Protein AF-A0A962DB44-F1 (afdb_monomer_lite)

pLDDT: mean 75.21, std 17.72, range [36.22, 95.31]

Secondary structure (DSSP, 8-state):
--SHHHHHHHHHHHHHHTSS---PPP--EEE-HHHHGGGGG--BTTB-TTS-HHHHHHHHHHTT-EEEEETTTTEEEEEETTEEEEEE-S---TT---TT--PPP-TTSPPSEEEEEEEESSGGGGHHHHHHHHHH--S-TEETTEEE-TTS-EEE-EEESS--TTSEEEEEEEEEEETTEEEEEEEEEEPPP--

Sequence (195 aa):
MKHFLFLALLFCAVMTAGAYSAQSKPYEGLVDPEKMMKMKEISVFGVNLTMTVGEILSTLEKQGVKLECRGGGISCQVRTQTFNMHVQHKYRSKKTYAPGTAPAVDLGALPIAISFGQASGPAGNCAPVHEAIKIFCSGGADKPPCRTDNFGRIHGGPVASGFSSDGHRYKGDFSLVSPQQCGIRLEQRSKMPVR

Radius of gyration: 21.36 Å; chains: 1; bounding box: 38×75×46 Å

Structure (mmCIF, N/CA/C/O backbone):
data_AF-A0A962DB44-F1
#
_entry.id   AF-A0A962DB44-F1
#
loop_
_atom_site.group_PDB
_atom_site.id
_atom_site.type_symbol
_atom_site.label_atom_id
_atom_site.label_alt_id
_atom_site.label_comp_id
_atom_site.label_asym_id
_atom_site.label_entity_id
_atom_site.label_seq_id
_atom_site.pdbx_PDB_ins_code
_atom_site.Cartn_x
_atom_site.Cartn_y
_atom_site.Cartn_z
_atom_site.occupancy
_atom_site.B_iso_or_equiv
_atom_site.auth_seq_id
_atom_site.auth_comp_id
_atom_site.auth_asym_id
_atom_site.auth_atom_id
_atom_site.pdbx_PDB_model_num
ATOM 1 N N . MET A 1 1 ? 8.259 65.546 8.039 1.00 49.97 1 MET A N 1
ATOM 2 C CA . MET A 1 1 ? 7.898 64.285 8.736 1.00 49.97 1 MET A CA 1
ATOM 3 C C . MET A 1 1 ? 6.966 63.401 7.884 1.00 49.97 1 MET A C 1
ATOM 5 O O . MET A 1 1 ? 5.890 63.043 8.334 1.00 49.97 1 MET A O 1
ATOM 9 N N . LYS A 1 2 ? 7.339 63.053 6.640 1.00 48.16 2 LYS A N 1
ATOM 10 C CA . LYS A 1 2 ? 6.524 62.180 5.756 1.00 48.16 2 LYS A CA 1
ATOM 11 C C . LYS A 1 2 ? 7.290 60.983 5.169 1.00 48.16 2 LYS A C 1
ATOM 13 O O . LYS A 1 2 ? 6.670 60.084 4.621 1.00 48.16 2 LYS A O 1
ATOM 18 N N . HIS A 1 3 ? 8.615 60.932 5.325 1.00 49.66 3 HIS A N 1
ATOM 19 C CA . HIS A 1 3 ? 9.451 59.883 4.723 1.00 49.66 3 HIS A CA 1
ATOM 20 C C . HIS A 1 3 ? 9.762 58.706 5.659 1.00 49.66 3 HIS A C 1
ATOM 22 O O . HIS A 1 3 ? 10.091 57.627 5.185 1.00 49.66 3 HIS A O 1
ATOM 28 N N . PHE A 1 4 ? 9.578 58.865 6.974 1.00 48.44 4 PHE A N 1
ATOM 29 C CA . PHE A 1 4 ? 9.826 57.788 7.942 1.00 48.44 4 PHE A CA 1
ATOM 30 C C . PHE A 1 4 ? 8.711 56.732 7.992 1.00 48.44 4 PHE A C 1
ATOM 32 O O . PHE A 1 4 ? 8.982 55.578 8.305 1.00 48.44 4 PHE A O 1
ATOM 39 N N . LEU A 1 5 ? 7.474 57.091 7.630 1.00 49.44 5 LEU A N 1
ATOM 40 C CA . LEU A 1 5 ? 6.345 56.153 7.657 1.00 49.44 5 LEU A CA 1
ATOM 41 C C . LEU A 1 5 ? 6.382 55.149 6.487 1.00 49.44 5 LEU A C 1
ATOM 43 O O . LEU A 1 5 ? 5.895 54.030 6.614 1.00 49.44 5 LEU A O 1
ATOM 47 N N . PHE A 1 6 ? 6.991 55.530 5.358 1.00 49.19 6 PHE A N 1
ATOM 48 C CA . PHE A 1 6 ? 7.057 54.694 4.154 1.00 49.19 6 PHE A CA 1
ATOM 49 C C . PHE A 1 6 ? 8.100 53.569 4.262 1.00 49.19 6 PHE A C 1
ATOM 51 O O . PHE A 1 6 ? 7.877 52.476 3.748 1.00 49.19 6 PHE A O 1
ATOM 58 N N . LEU A 1 7 ? 9.211 53.801 4.972 1.00 51.12 7 LEU A N 1
ATOM 59 C CA . LEU A 1 7 ? 10.257 52.787 5.159 1.00 51.12 7 LEU A CA 1
ATOM 60 C C . LEU A 1 7 ? 9.852 51.674 6.138 1.00 51.12 7 LEU A C 1
ATOM 62 O O . LEU A 1 7 ? 10.242 50.524 5.944 1.00 51.12 7 LEU A O 1
ATOM 66 N N . ALA A 1 8 ? 9.035 51.983 7.148 1.00 53.28 8 ALA A N 1
ATOM 67 C CA . ALA A 1 8 ? 8.574 50.990 8.121 1.00 53.28 8 ALA A CA 1
ATOM 68 C C . ALA A 1 8 ? 7.593 49.969 7.509 1.00 53.28 8 ALA A C 1
ATOM 70 O O . ALA A 1 8 ? 7.647 48.782 7.828 1.00 53.28 8 ALA A O 1
ATOM 71 N N . LEU A 1 9 ? 6.738 50.404 6.576 1.00 51.28 9 LEU A N 1
ATOM 72 C CA . LEU A 1 9 ? 5.798 49.521 5.874 1.00 51.28 9 LEU A CA 1
ATOM 73 C C . LEU A 1 9 ? 6.498 48.580 4.880 1.00 51.28 9 LEU A C 1
ATOM 75 O O . LEU A 1 9 ? 6.065 47.439 4.717 1.00 51.28 9 LEU A O 1
ATOM 79 N N . LEU A 1 10 ? 7.609 49.012 4.271 1.00 48.94 10 LEU A N 1
ATOM 80 C CA . LEU A 1 10 ? 8.374 48.173 3.345 1.00 48.94 10 LEU A CA 1
ATOM 81 C C . LEU A 1 10 ? 9.079 47.008 4.066 1.00 48.94 10 LEU A C 1
ATOM 83 O O . LEU A 1 10 ? 9.126 45.897 3.541 1.00 48.94 10 LEU A O 1
ATOM 87 N N . PHE A 1 11 ? 9.568 47.225 5.292 1.00 48.34 11 PHE A N 1
ATOM 88 C CA . PHE A 1 11 ? 10.235 46.176 6.075 1.00 48.34 11 PHE A CA 1
ATOM 89 C C . PHE A 1 11 ? 9.268 45.091 6.583 1.00 48.34 11 PHE A C 1
ATOM 91 O O . PHE A 1 11 ? 9.625 43.912 6.591 1.00 48.34 11 PHE A O 1
ATOM 98 N N . CYS A 1 12 ? 8.023 45.442 6.923 1.00 47.41 12 CYS A N 1
ATOM 99 C CA . CYS A 1 12 ? 7.003 44.452 7.300 1.00 47.41 12 CYS A CA 1
ATOM 100 C C . CYS A 1 12 ? 6.537 43.582 6.116 1.00 47.41 12 CYS A C 1
ATOM 102 O O . CYS A 1 12 ? 6.221 42.404 6.300 1.00 47.41 12 CYS A O 1
ATOM 104 N N . ALA A 1 13 ? 6.529 44.124 4.894 1.00 49.75 13 ALA A N 1
ATOM 105 C CA . ALA A 1 13 ? 6.153 43.370 3.696 1.00 49.75 13 ALA A CA 1
ATOM 106 C C . ALA A 1 13 ? 7.240 42.367 3.258 1.00 49.75 13 ALA A C 1
ATOM 108 O O . ALA A 1 13 ? 6.927 41.259 2.828 1.00 49.75 13 ALA A O 1
ATOM 109 N N . VAL A 1 14 ? 8.524 42.706 3.424 1.00 51.22 14 VAL A N 1
ATOM 110 C CA . VAL A 1 14 ? 9.631 41.797 3.063 1.00 51.22 14 VAL A CA 1
ATOM 111 C C . VAL A 1 14 ? 9.796 40.663 4.088 1.00 51.22 14 VAL A C 1
ATOM 113 O O . VAL A 1 14 ? 10.097 39.534 3.707 1.00 51.22 14 VAL A O 1
ATOM 116 N N . MET A 1 15 ? 9.505 40.908 5.371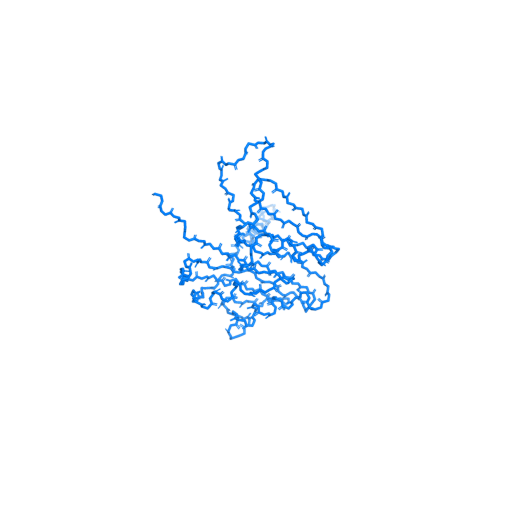 1.00 47.41 15 MET A N 1
ATOM 117 C CA . MET A 1 15 ? 9.547 39.879 6.427 1.00 47.41 15 MET A CA 1
ATOM 118 C C . MET A 1 15 ? 8.406 38.847 6.337 1.00 47.41 15 MET A C 1
ATOM 120 O O . MET A 1 15 ? 8.534 37.745 6.863 1.00 47.41 15 MET A O 1
ATOM 124 N N . THR A 1 16 ? 7.296 39.169 5.666 1.00 48.66 16 THR A N 1
ATOM 125 C CA . THR A 1 16 ? 6.146 38.254 5.513 1.00 48.66 16 THR A CA 1
ATOM 126 C C . THR A 1 16 ? 6.179 37.451 4.210 1.00 48.66 16 THR A C 1
ATOM 128 O O . THR A 1 16 ? 5.548 36.397 4.125 1.00 48.66 16 THR A O 1
ATOM 131 N N . ALA A 1 17 ? 6.972 37.872 3.220 1.00 43.97 17 ALA A N 1
ATOM 132 C CA . ALA A 1 17 ? 7.106 37.180 1.936 1.00 43.97 17 ALA A CA 1
ATOM 133 C C . ALA A 1 17 ? 8.078 35.978 1.958 1.00 43.97 17 ALA A C 1
ATOM 135 O O . ALA A 1 17 ? 8.065 35.163 1.038 1.00 43.97 17 ALA A O 1
ATOM 136 N N . GLY A 1 18 ? 8.902 35.828 3.003 1.00 38.00 18 GLY A N 1
ATOM 137 C CA . GLY A 1 18 ? 9.893 34.744 3.109 1.00 38.00 18 GLY A CA 1
ATOM 138 C C . GLY A 1 18 ? 9.384 33.424 3.706 1.00 38.00 18 GLY A C 1
ATOM 139 O O . GLY A 1 18 ? 10.111 32.435 3.690 1.00 38.00 18 GLY A O 1
ATOM 140 N N . ALA A 1 19 ? 8.159 33.381 4.243 1.00 43.56 19 ALA A N 1
ATOM 141 C CA . ALA A 1 19 ? 7.677 32.243 5.039 1.00 43.56 19 ALA A CA 1
ATOM 142 C C . ALA A 1 19 ? 6.834 31.209 4.264 1.00 43.56 19 ALA A C 1
ATOM 144 O O . ALA A 1 19 ? 6.510 30.155 4.808 1.00 43.56 19 ALA A O 1
ATOM 145 N N . TYR A 1 20 ? 6.501 31.457 2.995 1.00 45.31 20 TYR A N 1
ATOM 146 C CA . TYR A 1 20 ? 5.614 30.584 2.219 1.00 45.31 20 TYR A CA 1
ATOM 147 C C . TYR A 1 20 ? 6.241 30.177 0.891 1.00 45.31 20 TYR A C 1
ATOM 149 O O . TYR A 1 20 ? 5.869 30.672 -0.165 1.00 45.31 20 TYR A O 1
ATOM 157 N N . SER A 1 21 ? 7.217 29.274 0.940 1.00 37.81 21 SER A N 1
ATOM 158 C CA . SER A 1 21 ? 7.488 28.309 -0.145 1.00 37.81 21 SER A CA 1
ATOM 159 C C . SER A 1 21 ? 8.647 27.365 0.188 1.00 37.81 21 SER A C 1
ATOM 161 O O . SER A 1 21 ? 9.375 26.914 -0.691 1.00 37.81 21 SER A O 1
ATOM 163 N N . ALA A 1 22 ? 8.786 26.945 1.447 1.00 36.38 22 ALA A N 1
ATOM 164 C CA . ALA A 1 22 ? 9.359 25.627 1.680 1.00 36.38 22 ALA A CA 1
ATOM 165 C C . ALA A 1 22 ? 8.254 24.618 1.352 1.00 36.38 22 ALA A C 1
ATOM 167 O O . ALA A 1 22 ? 7.505 24.192 2.229 1.00 36.38 22 ALA A O 1
ATOM 168 N N . GLN A 1 23 ? 8.105 24.280 0.068 1.00 38.75 23 GLN A N 1
ATOM 169 C CA . GLN A 1 23 ? 7.451 23.039 -0.335 1.00 38.75 23 GLN A CA 1
ATOM 170 C C . GLN A 1 23 ? 8.257 21.934 0.353 1.00 38.75 23 GLN A C 1
ATOM 172 O O . GLN A 1 23 ? 9.321 21.536 -0.123 1.00 38.75 23 GLN A O 1
ATOM 177 N N . SER A 1 24 ? 7.833 21.547 1.560 1.00 41.88 24 SER A N 1
ATOM 178 C CA . SER A 1 24 ? 8.490 20.511 2.337 1.00 41.88 24 SER A CA 1
ATOM 179 C C . SER A 1 24 ? 8.557 19.296 1.432 1.00 41.88 24 SER A C 1
ATOM 181 O O . SER A 1 24 ? 7.510 18.797 1.007 1.00 41.88 24 SER A O 1
ATOM 183 N N . LYS A 1 25 ? 9.773 18.861 1.082 1.00 48.81 25 LYS A N 1
ATOM 184 C CA . LYS A 1 25 ? 9.958 17.592 0.380 1.00 48.81 25 LYS A CA 1
ATOM 185 C C . LYS A 1 25 ? 9.120 16.536 1.112 1.00 48.81 25 LYS A C 1
ATOM 187 O O . LYS A 1 25 ? 9.064 16.596 2.347 1.00 48.81 25 LYS A O 1
ATOM 192 N N . PRO A 1 26 ? 8.445 15.624 0.388 1.00 58.12 26 PRO A N 1
ATOM 193 C CA . PRO A 1 26 ? 7.692 14.560 1.031 1.00 58.12 26 PRO A CA 1
ATOM 194 C C . PRO A 1 26 ? 8.599 13.894 2.065 1.00 58.12 26 PRO A C 1
ATOM 196 O O . PRO A 1 26 ? 9.788 13.683 1.815 1.00 58.12 26 PRO A O 1
ATOM 199 N N . TYR A 1 27 ? 8.059 13.695 3.265 1.00 69.50 27 TYR A N 1
ATOM 200 C CA . TYR A 1 27 ? 8.788 13.119 4.381 1.00 69.50 27 TYR A CA 1
ATOM 201 C C . TYR A 1 27 ? 9.044 11.642 4.070 1.00 69.50 27 TYR A C 1
ATOM 203 O O . TYR A 1 27 ? 8.232 10.775 4.378 1.00 69.50 27 TYR A O 1
ATOM 211 N N . GLU A 1 28 ? 10.139 11.389 3.358 1.00 81.19 28 GLU A N 1
ATOM 212 C CA . GLU A 1 28 ? 10.506 10.073 2.858 1.00 81.19 28 GLU A CA 1
ATOM 213 C C . GLU A 1 28 ? 11.677 9.508 3.664 1.00 81.19 28 GLU A C 1
ATOM 215 O O . GLU A 1 28 ? 12.683 10.185 3.888 1.00 81.19 28 GLU A O 1
ATOM 220 N N . GLY A 1 29 ? 11.552 8.255 4.103 1.00 85.38 29 GLY A N 1
ATOM 221 C CA . GLY A 1 29 ? 12.634 7.512 4.746 1.00 85.38 29 GLY A CA 1
ATOM 222 C C . GLY A 1 29 ? 13.016 6.301 3.911 1.00 85.38 29 GLY A C 1
ATOM 223 O O . GLY A 1 29 ? 12.148 5.520 3.520 1.00 85.38 29 GLY A O 1
ATOM 224 N N . LEU A 1 30 ? 14.312 6.141 3.638 1.00 90.12 30 LEU A N 1
ATOM 225 C CA . LEU A 1 30 ? 14.808 4.970 2.925 1.00 90.12 30 LEU A CA 1
ATOM 226 C C . LEU A 1 30 ? 14.720 3.735 3.820 1.00 90.12 30 LEU A C 1
ATOM 228 O O . LEU A 1 30 ? 15.202 3.737 4.951 1.00 90.12 30 LEU A O 1
ATOM 232 N N . VAL A 1 31 ? 14.114 2.679 3.290 1.00 91.06 31 VAL A N 1
ATOM 233 C CA . VAL A 1 31 ? 13.949 1.390 3.961 1.00 91.06 31 VAL A CA 1
ATOM 234 C C . VAL A 1 31 ? 14.564 0.298 3.093 1.00 91.06 31 VAL A C 1
ATOM 236 O O . VAL A 1 31 ? 14.563 0.389 1.863 1.00 91.06 31 VAL A O 1
ATOM 239 N N . ASP A 1 32 ? 15.099 -0.726 3.753 1.00 93.62 32 ASP A N 1
ATOM 240 C CA . ASP A 1 32 ? 15.575 -1.954 3.121 1.00 93.62 32 ASP A CA 1
ATOM 241 C C . ASP A 1 32 ? 14.535 -2.528 2.123 1.00 93.62 32 ASP A C 1
ATOM 243 O O . ASP A 1 32 ? 13.354 -2.626 2.482 1.00 93.62 32 ASP A O 1
ATOM 247 N N . PRO A 1 33 ? 14.926 -2.888 0.881 1.00 94.31 33 PRO A N 1
ATOM 248 C CA . PRO A 1 33 ? 13.984 -3.353 -0.138 1.00 94.31 33 PRO A CA 1
ATOM 249 C C . PRO A 1 33 ? 13.220 -4.623 0.257 1.00 94.31 33 PRO A C 1
ATOM 251 O O . PRO A 1 33 ? 12.023 -4.711 -0.012 1.00 94.31 33 PRO A O 1
ATOM 254 N N . GLU A 1 34 ? 13.856 -5.569 0.953 1.00 94.94 34 GLU A N 1
ATOM 255 C CA . GLU A 1 34 ? 13.198 -6.811 1.384 1.00 94.94 34 GLU A CA 1
ATOM 256 C C . GLU A 1 34 ? 12.191 -6.541 2.505 1.00 94.94 34 GLU A C 1
ATOM 258 O O . GLU A 1 34 ? 11.073 -7.059 2.495 1.00 94.94 34 GLU A O 1
ATOM 263 N N . LYS A 1 35 ? 12.512 -5.640 3.441 1.00 94.38 35 LYS A N 1
ATOM 264 C CA . LYS A 1 35 ? 11.527 -5.159 4.422 1.00 94.38 35 LYS A CA 1
ATOM 265 C C . LYS A 1 35 ? 10.336 -4.483 3.735 1.00 94.38 35 LYS A C 1
ATOM 267 O O . LYS A 1 35 ? 9.202 -4.634 4.196 1.00 94.38 35 LYS A O 1
ATOM 272 N N . MET A 1 36 ? 10.576 -3.755 2.646 1.00 94.94 36 MET A N 1
ATOM 273 C CA . MET A 1 36 ? 9.535 -3.063 1.886 1.00 94.94 36 MET A CA 1
ATOM 274 C C . MET A 1 36 ? 8.589 -4.001 1.132 1.00 94.94 36 MET A C 1
ATOM 276 O O . MET A 1 36 ? 7.439 -3.621 0.913 1.00 94.94 36 MET A O 1
ATOM 280 N N . MET A 1 37 ? 8.989 -5.243 0.839 1.00 95.06 37 MET A N 1
ATOM 281 C CA . MET A 1 37 ? 8.085 -6.242 0.255 1.00 95.06 37 MET A CA 1
ATOM 282 C C . MET A 1 37 ? 6.852 -6.511 1.115 1.00 95.06 37 MET A C 1
ATOM 284 O O . MET A 1 37 ? 5.814 -6.876 0.575 1.00 95.06 37 MET A O 1
ATOM 288 N N . LYS A 1 38 ? 6.908 -6.277 2.434 1.00 95.31 38 LYS A N 1
ATOM 289 C CA . LYS A 1 38 ? 5.732 -6.404 3.312 1.00 95.31 38 LYS A CA 1
ATOM 290 C C . LYS A 1 38 ? 4.554 -5.532 2.866 1.00 95.31 38 LYS A C 1
ATOM 292 O O . LYS A 1 38 ? 3.421 -5.858 3.191 1.00 95.31 38 LYS A O 1
ATOM 297 N N . MET A 1 39 ? 4.792 -4.467 2.091 1.00 94.12 39 MET A N 1
ATOM 298 C CA . MET A 1 39 ? 3.724 -3.636 1.527 1.00 94.12 39 MET A CA 1
ATOM 299 C C . MET A 1 39 ? 2.748 -4.403 0.648 1.00 94.12 39 MET A C 1
ATOM 301 O O . MET A 1 39 ? 1.572 -4.050 0.624 1.00 94.12 39 MET A O 1
ATOM 305 N N . LYS A 1 40 ? 3.214 -5.424 -0.079 1.00 93.56 40 LYS A N 1
ATOM 306 C CA . LYS A 1 40 ? 2.354 -6.131 -1.030 1.00 93.56 40 LYS A CA 1
ATOM 307 C C . LYS A 1 40 ? 1.250 -6.939 -0.350 1.00 93.56 40 LYS A C 1
ATOM 309 O O . LYS A 1 40 ? 0.217 -7.169 -0.967 1.00 93.56 40 LYS A O 1
ATOM 314 N N . GLU A 1 41 ? 1.464 -7.295 0.916 1.00 93.81 41 GLU A N 1
ATOM 315 C CA . GLU A 1 41 ? 0.551 -8.104 1.725 1.00 93.81 41 GLU A CA 1
ATOM 316 C C . GLU A 1 41 ? -0.423 -7.265 2.566 1.00 93.81 41 GLU A C 1
ATOM 318 O O . GLU A 1 41 ? -1.403 -7.809 3.070 1.00 93.81 41 GLU A O 1
ATOM 323 N N . ILE A 1 42 ? -0.194 -5.950 2.712 1.00 93.75 42 ILE A N 1
ATOM 324 C CA . ILE A 1 42 ? -1.075 -5.084 3.510 1.00 93.75 42 ILE A CA 1
ATOM 325 C C . ILE A 1 42 ? -2.458 -5.051 2.857 1.00 93.75 42 ILE A C 1
ATOM 327 O O . ILE A 1 42 ? -2.631 -4.543 1.746 1.00 93.75 42 ILE A O 1
ATOM 331 N N . SER A 1 43 ? -3.442 -5.592 3.574 1.00 91.25 43 SER A N 1
ATOM 332 C CA . SER A 1 43 ? -4.808 -5.734 3.087 1.00 91.25 43 SER A CA 1
ATOM 333 C C . SER A 1 43 ? -5.610 -4.469 3.349 1.00 91.25 43 SER A C 1
ATOM 335 O O . SER A 1 43 ? -5.863 -4.086 4.487 1.00 91.25 43 SER A O 1
ATOM 337 N N . VAL A 1 44 ? -6.039 -3.818 2.279 1.00 86.94 44 VAL A N 1
ATOM 338 C CA . VAL A 1 44 ? -6.890 -2.636 2.288 1.00 86.94 44 VAL A CA 1
ATOM 339 C C . VAL A 1 44 ? -8.287 -3.083 1.872 1.00 86.94 44 VAL A C 1
ATOM 341 O O . VAL A 1 44 ? -8.505 -3.409 0.714 1.00 86.94 44 VAL A O 1
ATOM 344 N N . PHE A 1 45 ? -9.235 -3.147 2.811 1.00 82.38 45 PHE A N 1
ATOM 345 C CA . PHE A 1 45 ? -10.597 -3.659 2.556 1.00 82.38 45 PHE A CA 1
ATOM 346 C C . PHE A 1 45 ? -10.633 -5.072 1.936 1.00 82.38 45 PHE A C 1
ATOM 348 O O . PHE A 1 45 ? -11.469 -5.386 1.088 1.00 82.38 45 PHE A O 1
ATOM 355 N N . GLY A 1 46 ? -9.717 -5.945 2.362 1.00 87.69 46 GLY A N 1
ATOM 356 C CA . GLY A 1 46 ? -9.634 -7.316 1.856 1.00 87.69 46 GLY A CA 1
ATOM 357 C C . GLY A 1 46 ? -8.884 -7.453 0.531 1.00 87.69 46 GLY A C 1
ATOM 358 O O . GLY A 1 46 ? -8.822 -8.564 0.016 1.00 87.69 46 GLY A O 1
ATOM 359 N N . VAL A 1 47 ? -8.316 -6.368 -0.014 1.00 89.38 47 VAL A N 1
ATOM 360 C CA . VAL A 1 47 ? -7.527 -6.392 -1.254 1.00 89.38 47 VAL A CA 1
ATOM 361 C C . VAL A 1 47 ? -6.091 -5.916 -1.043 1.00 89.38 47 VAL A C 1
ATOM 363 O O . VAL A 1 47 ? -5.833 -5.086 -0.176 1.00 89.38 47 VAL A O 1
ATOM 366 N N . ASN A 1 48 ? -5.140 -6.414 -1.832 1.00 93.31 48 ASN A N 1
ATOM 367 C CA . ASN A 1 48 ? -3.718 -6.071 -1.705 1.00 93.31 48 ASN A CA 1
ATOM 368 C C . ASN A 1 48 ? -3.001 -6.084 -3.075 1.00 93.31 48 ASN A C 1
ATOM 370 O O . ASN A 1 48 ? -3.637 -6.280 -4.112 1.00 93.31 48 ASN A O 1
ATOM 374 N N . LEU A 1 49 ? -1.684 -5.833 -3.099 1.00 92.25 49 LEU A N 1
ATOM 375 C CA . LEU A 1 49 ? -0.937 -5.695 -4.360 1.00 92.25 49 LEU A CA 1
ATOM 376 C C . LEU A 1 49 ? -0.627 -7.031 -5.057 1.00 92.25 49 LEU A C 1
ATOM 378 O O . LEU A 1 49 ? -0.143 -7.016 -6.190 1.00 92.25 49 LEU A O 1
ATOM 382 N N . THR A 1 50 ? -0.880 -8.166 -4.400 1.00 94.00 50 THR A N 1
ATOM 383 C CA . THR A 1 50 ? -0.651 -9.506 -4.965 1.00 94.00 50 THR A CA 1
ATOM 384 C C . THR A 1 50 ? -1.878 -10.065 -5.681 1.00 94.00 50 THR A C 1
ATOM 386 O O . THR A 1 50 ? -1.742 -11.000 -6.465 1.00 94.00 50 THR A O 1
ATOM 389 N N . MET A 1 51 ? -3.052 -9.463 -5.473 1.00 92.44 51 MET A N 1
ATOM 390 C CA . MET A 1 51 ? -4.287 -9.811 -6.171 1.00 92.44 51 MET A CA 1
ATOM 391 C C . MET A 1 51 ? -4.353 -9.154 -7.548 1.00 92.44 51 MET A C 1
ATOM 393 O O . MET A 1 51 ? -4.043 -7.975 -7.710 1.00 92.44 51 MET A O 1
ATOM 397 N N . THR A 1 52 ? -4.819 -9.894 -8.544 1.00 90.44 52 THR A N 1
ATOM 398 C CA . THR A 1 52 ? -5.128 -9.360 -9.873 1.00 90.44 52 THR A CA 1
ATOM 399 C C . THR A 1 52 ? -6.283 -8.362 -9.817 1.00 90.44 52 THR A C 1
ATOM 401 O O . THR A 1 52 ? -7.132 -8.399 -8.924 1.00 90.44 52 THR A O 1
ATOM 404 N N . VAL A 1 53 ? -6.372 -7.474 -10.809 1.00 84.56 53 VAL A N 1
ATOM 405 C CA . VAL A 1 53 ? -7.489 -6.526 -10.920 1.00 84.56 53 VAL A CA 1
ATOM 406 C C . VAL A 1 53 ? -8.835 -7.258 -10.890 1.00 84.56 53 VAL A C 1
ATOM 408 O O . VAL A 1 53 ? -9.733 -6.815 -10.186 1.00 84.56 53 VAL A O 1
ATOM 411 N N . GLY A 1 54 ? -8.980 -8.394 -11.575 1.00 84.56 54 GLY A N 1
ATOM 412 C CA . GLY A 1 54 ? -10.210 -9.190 -11.559 1.00 84.56 54 GLY A CA 1
ATOM 413 C C . GLY A 1 54 ? -10.586 -9.695 -10.162 1.00 84.56 54 GLY A C 1
ATOM 414 O O . GLY A 1 54 ? -11.741 -9.566 -9.753 1.00 84.56 54 GLY A O 1
ATOM 415 N N . GLU A 1 55 ? -9.617 -10.203 -9.397 1.00 91.94 55 GLU A N 1
ATOM 416 C CA . GLU A 1 55 ? -9.832 -10.652 -8.013 1.00 91.94 55 GLU A CA 1
ATOM 417 C C . GLU A 1 55 ? -10.206 -9.499 -7.079 1.00 91.94 55 GLU A C 1
ATOM 419 O O . GLU A 1 55 ? -11.070 -9.657 -6.211 1.00 91.94 55 GLU A O 1
ATOM 424 N N . ILE A 1 56 ? -9.594 -8.330 -7.279 1.00 87.56 56 ILE A N 1
ATOM 425 C CA . ILE A 1 56 ? -9.902 -7.105 -6.537 1.00 87.56 56 ILE A CA 1
ATOM 426 C C . ILE A 1 56 ? -11.340 -6.665 -6.812 1.00 87.56 56 ILE A C 1
ATOM 428 O O . ILE A 1 56 ? -12.092 -6.433 -5.866 1.00 87.56 56 ILE A O 1
ATOM 432 N N . LEU A 1 57 ? -11.744 -6.580 -8.086 1.00 83.00 57 LEU A N 1
ATOM 433 C CA . LEU A 1 57 ? -13.106 -6.182 -8.457 1.00 83.00 57 LEU A CA 1
ATOM 434 C C . LEU A 1 57 ? -14.132 -7.157 -7.860 1.00 83.00 57 LEU A C 1
ATOM 436 O O . LEU A 1 57 ? -15.038 -6.721 -7.156 1.00 83.00 57 LEU A O 1
ATOM 440 N N . SER A 1 58 ? -13.925 -8.469 -8.025 1.00 87.38 58 SER A N 1
ATOM 441 C CA . SER A 1 58 ? -14.803 -9.504 -7.456 1.00 87.38 58 SER A CA 1
ATOM 442 C C . SER A 1 58 ? -14.892 -9.424 -5.924 1.00 87.38 58 SER A C 1
ATOM 444 O O . SER A 1 58 ? -15.974 -9.557 -5.351 1.00 87.38 58 SER A O 1
ATOM 446 N N . THR A 1 59 ? -13.770 -9.198 -5.232 1.00 89.31 59 THR A N 1
ATOM 447 C CA . THR A 1 59 ? -13.747 -9.067 -3.764 1.00 89.31 59 THR A CA 1
ATOM 448 C C . THR A 1 59 ? -14.567 -7.870 -3.289 1.00 89.31 59 THR A C 1
ATOM 450 O O . THR A 1 59 ? -15.327 -7.988 -2.329 1.00 89.31 59 THR A O 1
ATOM 453 N N . LEU A 1 60 ? -14.461 -6.734 -3.977 1.00 83.06 60 LEU A N 1
ATOM 454 C CA . LEU A 1 60 ? -15.178 -5.510 -3.619 1.00 83.06 60 LEU A CA 1
ATOM 455 C C . LEU A 1 60 ? -16.666 -5.565 -3.996 1.00 83.06 60 LEU A C 1
ATOM 457 O O . LEU A 1 60 ? -17.507 -5.093 -3.231 1.00 83.06 60 LEU A O 1
ATOM 461 N N . GLU A 1 61 ? -17.015 -6.181 -5.126 1.00 82.06 61 GLU A N 1
ATOM 462 C CA . GLU A 1 61 ? -18.411 -6.405 -5.531 1.00 82.06 61 GLU A CA 1
ATOM 463 C C . GLU A 1 61 ? -19.155 -7.287 -4.524 1.00 82.06 61 GLU A C 1
ATOM 465 O O . GLU A 1 61 ? -20.277 -6.961 -4.134 1.00 82.06 61 GLU A O 1
ATOM 470 N N . LYS A 1 62 ? -18.515 -8.354 -4.022 1.00 85.69 62 LYS A N 1
ATOM 471 C CA . LYS A 1 62 ? -19.077 -9.209 -2.957 1.00 85.69 62 LYS A CA 1
ATOM 472 C C . LYS A 1 62 ? -19.342 -8.451 -1.655 1.00 85.69 62 LYS A C 1
ATOM 474 O O . LYS A 1 62 ? -20.208 -8.853 -0.885 1.00 85.69 62 LYS A O 1
ATOM 479 N N . GLN A 1 63 ? -18.624 -7.356 -1.417 1.00 79.88 63 GLN A N 1
ATOM 480 C CA . GLN A 1 63 ? -18.834 -6.462 -0.276 1.00 79.88 63 GLN A CA 1
ATOM 481 C C . GLN A 1 63 ? -19.890 -5.37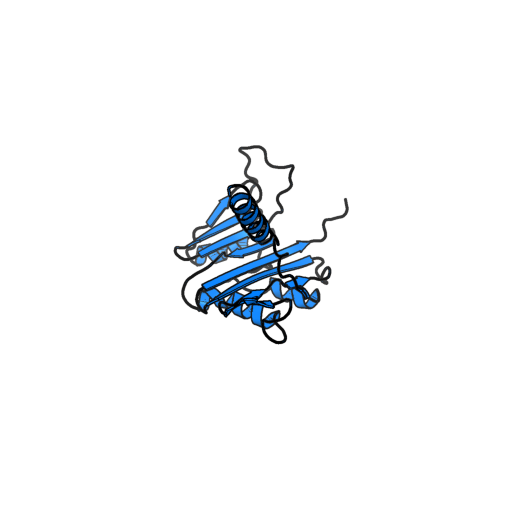4 -0.559 1.00 79.88 63 GLN A C 1
ATOM 483 O O . GLN A 1 63 ? -20.091 -4.478 0.259 1.00 79.88 63 GLN A O 1
ATOM 488 N N . GLY A 1 64 ? -20.573 -5.432 -1.708 1.00 72.56 64 GLY A N 1
ATOM 489 C CA . GLY A 1 64 ? -21.617 -4.481 -2.093 1.00 72.56 64 GLY A CA 1
ATOM 490 C C . GLY A 1 64 ? -21.080 -3.122 -2.542 1.00 72.56 64 GLY A C 1
ATOM 491 O O . GLY A 1 64 ? -21.812 -2.129 -2.513 1.00 72.56 64 GLY A O 1
ATOM 492 N N . VAL A 1 65 ? -19.804 -3.042 -2.932 1.00 73.50 65 VAL A N 1
ATOM 493 C CA . VAL A 1 65 ? -19.173 -1.768 -3.270 1.00 73.50 65 VAL A CA 1
ATOM 494 C C . VAL A 1 65 ? -19.343 -1.418 -4.747 1.00 73.50 65 VAL A C 1
ATOM 496 O O . VAL A 1 65 ? -19.138 -2.248 -5.629 1.00 73.50 65 VAL A O 1
ATOM 499 N N . LYS A 1 66 ? -19.681 -0.153 -5.031 1.00 67.25 66 LYS A N 1
ATOM 500 C CA . LYS A 1 66 ? -19.801 0.362 -6.401 1.00 67.25 66 LYS A CA 1
ATOM 501 C C . LYS A 1 66 ? -18.434 0.746 -6.964 1.00 67.25 66 LYS A C 1
ATOM 503 O O . LYS A 1 66 ? -17.699 1.532 -6.357 1.00 67.25 66 LYS A O 1
ATOM 508 N N . LEU A 1 67 ? -18.132 0.220 -8.149 1.00 69.25 67 LEU A N 1
ATOM 509 C CA . LEU A 1 67 ? -16.857 0.383 -8.840 1.00 69.25 67 LEU A CA 1
ATOM 510 C C . LEU A 1 67 ? -17.032 1.279 -10.072 1.00 69.25 67 LEU A C 1
ATOM 512 O O . LEU A 1 67 ? -17.882 1.029 -10.922 1.00 69.25 67 LEU A O 1
ATOM 516 N N . GLU A 1 68 ? -16.209 2.319 -10.186 1.00 68.44 68 GLU A N 1
ATOM 517 C CA . GLU A 1 68 ? -16.120 3.179 -11.368 1.00 68.44 68 GLU A CA 1
ATOM 518 C C . GLU A 1 68 ? -14.740 3.009 -12.017 1.00 68.44 68 GLU A C 1
ATOM 520 O O . GLU A 1 68 ? -13.731 3.494 -11.499 1.00 68.44 68 GLU A O 1
ATOM 525 N N . CYS A 1 69 ? -14.683 2.351 -13.176 1.00 67.12 69 CYS A N 1
ATOM 526 C CA . CYS A 1 69 ? -13.463 2.257 -13.980 1.00 67.12 69 CYS A CA 1
ATOM 527 C C . CYS A 1 69 ? -13.463 3.365 -15.039 1.00 67.12 69 CYS A C 1
ATOM 529 O O . CYS A 1 69 ? -14.364 3.426 -15.874 1.00 67.12 69 CYS A O 1
ATOM 531 N N . ARG A 1 70 ? -12.459 4.252 -15.024 1.00 61.12 70 ARG A N 1
ATOM 532 C CA . ARG A 1 70 ? -12.343 5.346 -16.007 1.00 61.12 70 ARG A CA 1
ATOM 533 C C . ARG A 1 70 ? -11.187 5.100 -16.981 1.00 61.12 70 ARG A C 1
ATOM 535 O O . ARG A 1 70 ? -10.080 4.753 -16.568 1.00 61.12 70 ARG A O 1
ATOM 542 N N . GLY A 1 71 ? -11.439 5.314 -18.276 1.00 48.28 71 GLY A N 1
ATOM 543 C CA . GLY A 1 71 ? -10.423 5.269 -19.335 1.00 48.28 71 GLY A CA 1
ATOM 544 C C . GLY A 1 71 ? -9.438 6.444 -19.265 1.00 48.28 71 GLY A C 1
ATOM 545 O O . GLY A 1 71 ? -9.755 7.493 -18.706 1.00 48.28 71 GLY A O 1
ATOM 546 N N . GLY A 1 72 ? -8.235 6.280 -19.831 1.00 50.31 72 GLY A N 1
ATOM 547 C CA . GLY A 1 72 ? -7.192 7.323 -19.840 1.00 50.31 72 GLY A CA 1
ATOM 548 C C . GLY A 1 72 ? -5.956 7.029 -18.973 1.00 50.31 72 GLY A C 1
ATOM 549 O O . GLY A 1 72 ? -5.145 7.916 -18.718 1.00 50.31 72 GLY A O 1
ATOM 550 N N . GLY A 1 73 ? -5.819 5.793 -18.489 1.00 52.94 73 GLY A N 1
ATOM 551 C CA . GLY A 1 73 ? -4.880 5.378 -17.448 1.00 52.94 73 GLY A CA 1
ATOM 552 C C . GLY A 1 73 ? -5.696 4.875 -16.279 1.00 52.94 73 GLY A C 1
ATOM 553 O O . GLY A 1 73 ? -6.372 5.664 -15.621 1.00 52.94 73 GLY A O 1
ATOM 554 N N . ILE A 1 74 ? -5.722 3.560 -16.124 1.00 53.88 74 ILE A N 1
ATOM 555 C CA . ILE A 1 74 ? -6.852 2.912 -15.481 1.00 53.88 74 ILE A CA 1
ATOM 556 C C . ILE A 1 74 ? -6.660 2.971 -13.967 1.00 53.88 74 ILE A C 1
ATOM 558 O O . ILE A 1 74 ? -5.746 2.361 -13.403 1.00 53.88 74 ILE A O 1
ATOM 562 N N . SER A 1 75 ? -7.525 3.772 -13.351 1.00 63.00 75 SER A N 1
ATOM 563 C CA . SER A 1 75 ? -7.778 3.817 -11.920 1.00 63.00 75 SER A CA 1
ATOM 564 C C . SER A 1 75 ? -9.210 3.341 -11.708 1.00 63.00 75 SER A C 1
ATOM 566 O O . SER A 1 75 ? -10.139 3.912 -12.284 1.00 63.00 75 SER A O 1
ATOM 568 N N . CYS A 1 76 ? -9.383 2.293 -10.914 1.00 64.88 76 CYS A N 1
ATOM 569 C CA . CYS A 1 76 ? -10.691 1.852 -10.455 1.00 64.88 76 CYS A CA 1
ATOM 570 C C . CYS A 1 76 ? -10.994 2.612 -9.166 1.00 64.88 76 CYS A C 1
ATOM 572 O O . CYS A 1 76 ? -10.248 2.478 -8.191 1.00 64.88 76 CYS A O 1
ATOM 574 N N . GLN A 1 77 ? -12.037 3.446 -9.184 1.00 69.38 77 GLN A N 1
ATOM 575 C CA . GLN A 1 77 ? -12.510 4.133 -7.992 1.00 69.38 77 GLN A CA 1
ATOM 576 C C . GLN A 1 77 ? -13.593 3.302 -7.315 1.00 69.38 77 GLN A C 1
ATOM 578 O O . GLN A 1 77 ? -14.540 2.845 -7.948 1.00 69.38 77 GLN A O 1
ATOM 583 N N . VAL A 1 78 ? -13.462 3.151 -6.011 1.00 67.81 78 VAL A N 1
ATOM 584 C CA . VAL A 1 78 ? -14.354 2.366 -5.168 1.00 67.81 78 VAL A CA 1
ATOM 585 C C . VAL A 1 78 ? -15.075 3.366 -4.278 1.00 67.81 78 VAL A C 1
ATOM 587 O O . VAL A 1 78 ? -14.430 3.977 -3.427 1.00 67.81 78 VAL A O 1
ATOM 590 N N . ARG A 1 79 ? -16.365 3.618 -4.535 1.00 64.25 79 ARG A N 1
ATOM 591 C CA . ARG A 1 79 ? -17.146 4.648 -3.827 1.00 64.25 79 ARG A CA 1
ATOM 592 C C . ARG A 1 79 ? -18.115 4.005 -2.849 1.00 64.25 79 ARG A C 1
ATOM 594 O O . ARG A 1 79 ? -19.072 3.346 -3.252 1.00 64.25 79 ARG A O 1
ATOM 601 N N . THR A 1 80 ? -17.902 4.262 -1.567 1.00 63.66 80 THR A N 1
ATOM 602 C CA . THR A 1 80 ? -18.887 4.001 -0.509 1.00 63.66 80 THR A CA 1
ATOM 603 C C . THR A 1 80 ? -19.210 5.313 0.204 1.00 63.66 80 THR A C 1
ATOM 605 O O . THR A 1 80 ? -18.521 6.311 0.001 1.00 63.66 80 THR A O 1
ATOM 608 N N . GLN A 1 81 ? -20.244 5.337 1.051 1.00 56.53 81 GLN A N 1
ATOM 609 C CA . GLN A 1 81 ? -20.646 6.551 1.778 1.00 56.53 81 GLN A CA 1
ATOM 610 C C . GLN A 1 81 ? -19.542 7.123 2.697 1.00 56.53 81 GLN A C 1
ATOM 612 O O . GLN A 1 81 ? -19.662 8.261 3.139 1.00 56.53 81 GLN A O 1
ATOM 617 N N . THR A 1 82 ? -18.461 6.380 2.962 1.00 60.03 82 THR A N 1
ATOM 618 C CA . THR A 1 82 ? -17.407 6.749 3.924 1.00 60.03 82 THR A CA 1
ATOM 619 C C . THR A 1 82 ? -15.980 6.693 3.366 1.00 60.03 82 THR A C 1
ATOM 621 O O . THR A 1 82 ? -15.039 7.077 4.063 1.00 60.03 82 THR A O 1
ATOM 624 N N . PHE A 1 83 ? -15.773 6.228 2.125 1.00 61.12 83 PHE A N 1
ATOM 625 C CA . PHE A 1 83 ? -14.420 6.034 1.591 1.00 61.12 83 PHE A CA 1
ATOM 626 C C . PHE A 1 83 ? -14.347 6.011 0.055 1.00 61.12 83 PHE A C 1
ATOM 628 O O . PHE A 1 83 ? -15.272 5.562 -0.627 1.00 61.12 83 PHE A O 1
ATOM 635 N N . ASN A 1 84 ? -13.201 6.475 -0.462 1.00 70.38 84 ASN A N 1
ATOM 636 C CA . ASN A 1 84 ? -12.796 6.391 -1.865 1.00 70.38 84 ASN A CA 1
ATOM 637 C C . ASN A 1 84 ? -11.497 5.579 -1.987 1.00 70.38 84 ASN A C 1
ATOM 639 O O . ASN A 1 84 ? -10.443 6.090 -1.599 1.00 70.38 84 ASN A O 1
ATOM 643 N N . MET A 1 85 ? -11.549 4.361 -2.543 1.00 74.81 85 MET A N 1
ATOM 644 C CA . MET A 1 85 ? -10.330 3.647 -2.965 1.00 74.81 85 MET A CA 1
ATOM 645 C C . MET A 1 85 ? -9.982 3.997 -4.395 1.00 74.81 85 MET A C 1
ATOM 647 O O . MET A 1 85 ? -10.872 4.153 -5.225 1.00 74.81 85 MET A O 1
ATOM 651 N N . HIS A 1 86 ? -8.696 3.990 -4.696 1.00 82.38 86 HIS A N 1
ATOM 652 C CA . HIS A 1 86 ? -8.151 4.003 -6.036 1.00 82.38 86 HIS A CA 1
ATOM 653 C C . HIS A 1 86 ? -7.236 2.799 -6.204 1.00 82.38 86 HIS A C 1
ATOM 655 O O . HIS A 1 86 ? -6.250 2.664 -5.478 1.00 82.38 86 HIS A O 1
ATOM 661 N N . VAL A 1 87 ? -7.544 1.967 -7.193 1.00 76.38 87 VAL A N 1
ATOM 662 C CA . VAL A 1 87 ? -6.685 0.870 -7.642 1.00 76.38 87 VAL A CA 1
ATOM 663 C C . VAL A 1 87 ? -6.127 1.254 -9.001 1.00 76.38 87 VAL A C 1
ATOM 665 O O . VAL A 1 87 ? -6.880 1.404 -9.958 1.00 76.38 87 VAL A O 1
ATOM 668 N N . GLN A 1 88 ? -4.823 1.471 -9.094 1.00 78.50 88 GLN A N 1
ATOM 669 C CA . GLN A 1 88 ? -4.140 1.766 -10.349 1.00 78.50 88 GLN A CA 1
ATOM 670 C C . GLN A 1 88 ? -3.451 0.501 -10.841 1.00 78.50 88 GLN A C 1
ATOM 672 O O . GLN A 1 88 ? -2.716 -0.095 -10.070 1.00 78.50 88 GLN A O 1
ATOM 677 N N . HIS A 1 89 ? -3.607 0.122 -12.111 1.00 70.31 89 HIS A N 1
ATOM 678 C CA . HIS A 1 89 ? -2.966 -1.094 -12.646 1.00 70.31 89 HIS A CA 1
ATOM 679 C C . HIS A 1 89 ? -2.077 -0.865 -13.879 1.00 70.31 89 HIS A C 1
ATOM 681 O O . HIS A 1 89 ? -1.314 -1.746 -14.264 1.00 70.31 89 HIS A O 1
ATOM 687 N N . LYS A 1 90 ? -2.131 0.324 -14.499 1.00 69.69 90 LYS A N 1
ATOM 688 C CA . LYS A 1 90 ? -1.201 0.750 -15.564 1.00 69.69 90 LYS A CA 1
ATOM 689 C C . LYS A 1 90 ? -0.700 2.179 -15.306 1.00 69.69 90 LYS A C 1
ATOM 691 O O . LYS A 1 90 ? -1.445 3.041 -14.831 1.00 69.69 90 LYS A O 1
ATOM 696 N N . TYR A 1 91 ? 0.571 2.450 -15.611 1.00 61.75 91 TYR A N 1
ATOM 697 C CA . TYR A 1 91 ? 1.119 3.812 -15.595 1.00 61.75 91 TYR A CA 1
ATOM 698 C C . TYR A 1 91 ? 0.547 4.619 -16.770 1.00 61.75 91 TYR A C 1
ATOM 700 O O . TYR A 1 91 ? 0.467 4.120 -17.892 1.00 61.75 91 TYR A O 1
ATOM 708 N N . ARG A 1 92 ? 0.167 5.883 -16.537 1.00 58.91 92 ARG A N 1
ATOM 709 C CA . ARG A 1 92 ? -0.191 6.810 -17.622 1.00 58.91 92 ARG A CA 1
ATOM 710 C C . ARG A 1 92 ? 1.066 7.137 -18.431 1.00 58.91 92 ARG A C 1
ATOM 712 O O . ARG A 1 92 ? 1.961 7.803 -17.918 1.00 58.91 92 ARG A O 1
ATOM 719 N N . SER A 1 93 ? 1.147 6.693 -19.685 1.00 51.34 93 SER A N 1
ATOM 720 C CA . SER A 1 93 ? 2.147 7.224 -20.614 1.00 51.34 93 SER A CA 1
ATOM 721 C C . SER A 1 93 ? 1.685 8.610 -21.089 1.00 51.34 93 SER A C 1
ATOM 723 O O . SER A 1 93 ? 0.495 8.837 -21.298 1.00 51.34 93 SER A O 1
ATOM 725 N N . LYS A 1 94 ? 2.611 9.555 -21.298 1.00 46.75 94 LYS A N 1
ATOM 726 C CA . LYS A 1 94 ? 2.291 10.885 -21.865 1.00 46.75 94 LYS A CA 1
ATOM 727 C C . LYS A 1 94 ? 1.760 10.827 -23.315 1.00 46.75 94 LYS A C 1
ATOM 729 O O . LYS A 1 94 ? 1.395 11.865 -23.850 1.00 46.75 94 LYS A O 1
ATOM 734 N N . LYS A 1 95 ? 1.768 9.657 -23.972 1.00 47.53 95 LYS A N 1
ATOM 735 C CA . LYS A 1 95 ? 1.576 9.504 -25.429 1.00 47.53 95 LYS A CA 1
ATOM 736 C C . LYS A 1 95 ? 0.305 8.780 -25.862 1.00 47.53 95 LYS A C 1
ATOM 738 O O . LYS A 1 95 ? 0.052 8.708 -27.058 1.00 47.53 95 LYS A O 1
ATOM 743 N N . THR A 1 96 ? -0.473 8.198 -24.965 1.00 47.66 96 THR A N 1
ATOM 744 C CA . THR A 1 96 ? -1.498 7.244 -25.396 1.00 47.66 96 THR A CA 1
ATOM 745 C C . THR A 1 96 ? -2.759 7.566 -24.643 1.00 47.66 96 THR A C 1
ATOM 747 O O . THR A 1 96 ? -2.753 7.358 -23.446 1.00 47.66 96 THR A O 1
ATOM 750 N N . TYR A 1 97 ? -3.732 8.198 -25.302 1.00 49.56 97 TYR A N 1
ATOM 751 C CA . TYR A 1 97 ? -5.138 7.787 -25.427 1.00 49.56 97 TYR A CA 1
ATOM 752 C C . TYR A 1 97 ? -5.817 8.848 -26.301 1.00 49.56 97 TYR A C 1
ATOM 754 O O . TYR A 1 97 ? -5.909 10.010 -25.909 1.00 49.56 97 TYR A O 1
ATOM 762 N N . ALA A 1 98 ? -6.251 8.470 -27.505 1.00 48.06 98 ALA A N 1
ATOM 763 C CA . ALA A 1 98 ? -7.137 9.327 -28.281 1.00 48.06 98 ALA A CA 1
ATOM 764 C C . ALA A 1 98 ? -8.443 9.533 -27.482 1.00 48.06 98 ALA A C 1
ATOM 766 O O . ALA A 1 98 ? -8.907 8.582 -26.833 1.00 48.06 98 ALA A O 1
ATOM 767 N N . PRO A 1 99 ? -9.037 10.740 -27.490 1.00 47.12 99 PRO A N 1
ATOM 768 C CA . PRO A 1 99 ? -10.357 10.965 -26.909 1.00 47.12 99 PRO A CA 1
ATOM 769 C C . PRO A 1 99 ? -11.357 9.942 -27.469 1.00 47.12 99 PRO A C 1
ATOM 771 O O . PRO A 1 99 ? -11.445 9.773 -28.680 1.00 47.12 99 PRO A O 1
ATOM 774 N N . GLY A 1 100 ? -12.083 9.234 -26.599 1.00 50.91 100 GLY A N 1
ATOM 775 C CA . GLY A 1 100 ? -13.121 8.271 -27.003 1.00 50.91 100 GLY A CA 1
ATOM 776 C C . GLY A 1 100 ? -12.719 6.790 -26.995 1.00 50.91 100 GLY A C 1
ATOM 777 O O . GLY A 1 100 ? -13.598 5.938 -27.035 1.00 50.91 100 GLY A O 1
ATOM 778 N N . THR A 1 101 ? -11.435 6.451 -26.847 1.00 52.81 101 THR A N 1
ATOM 779 C CA . THR A 1 101 ? -10.987 5.058 -26.638 1.00 52.81 101 THR A CA 1
ATOM 780 C C . THR A 1 101 ? -10.547 4.842 -25.194 1.00 52.81 101 THR A C 1
ATOM 782 O O . THR A 1 101 ? -9.405 5.126 -24.829 1.00 52.81 101 THR A O 1
ATOM 785 N N . ALA A 1 102 ? -11.453 4.341 -24.351 1.00 56.31 102 ALA A N 1
ATOM 786 C CA . ALA A 1 102 ? -11.063 3.766 -23.070 1.00 56.31 102 ALA A CA 1
ATOM 787 C C . ALA A 1 102 ? -10.502 2.357 -23.338 1.00 56.31 102 ALA A C 1
ATOM 789 O O . ALA A 1 102 ? -11.245 1.512 -23.835 1.00 56.31 102 ALA A O 1
ATOM 790 N N . PRO A 1 103 ? -9.213 2.079 -23.070 1.00 58.38 103 PRO A N 1
ATOM 791 C CA . PRO A 1 103 ? -8.704 0.715 -23.178 1.00 58.38 103 PRO A CA 1
ATOM 792 C C . PRO A 1 103 ? -9.474 -0.199 -22.219 1.00 58.38 103 PRO A C 1
ATOM 794 O O . PRO A 1 103 ? -9.821 0.221 -21.111 1.00 58.38 103 PRO A O 1
ATOM 797 N N . ALA A 1 104 ? -9.709 -1.444 -22.635 1.00 64.69 104 ALA A N 1
ATOM 798 C CA . ALA A 1 104 ? -10.296 -2.458 -21.768 1.00 64.69 104 ALA A CA 1
ATOM 799 C C . ALA A 1 104 ? -9.471 -2.611 -20.477 1.00 64.69 104 ALA A C 1
ATOM 801 O O . ALA A 1 104 ? -8.234 -2.546 -20.497 1.00 64.69 104 ALA A O 1
ATOM 802 N N . VAL A 1 105 ? -10.168 -2.801 -19.356 1.00 72.56 105 VAL A N 1
ATOM 803 C CA . VAL A 1 105 ? -9.538 -3.125 -18.074 1.00 72.56 105 VAL A CA 1
ATOM 804 C C . VAL A 1 105 ? -8.876 -4.491 -18.194 1.00 72.56 105 VAL A C 1
ATOM 806 O O . VAL A 1 105 ? -9.493 -5.462 -18.621 1.00 72.56 105 VAL A O 1
ATOM 809 N N . ASP A 1 106 ? -7.601 -4.550 -17.833 1.00 77.31 106 ASP A N 1
ATOM 810 C CA . ASP A 1 106 ? -6.811 -5.775 -17.879 1.00 77.31 106 ASP A CA 1
ATOM 811 C C . ASP A 1 106 ? -6.984 -6.527 -16.561 1.00 77.31 106 ASP A C 1
ATOM 813 O O . ASP A 1 106 ? -6.303 -6.235 -15.578 1.00 77.31 106 ASP A O 1
ATOM 817 N N . LEU A 1 107 ? -7.955 -7.440 -16.531 1.00 81.69 107 LEU A N 1
ATOM 818 C CA . LEU A 1 107 ? -8.352 -8.149 -15.314 1.00 81.69 107 LEU A CA 1
ATOM 819 C C . LEU A 1 107 ? -7.253 -9.076 -14.777 1.00 81.69 107 LEU A C 1
ATOM 821 O O . LEU A 1 107 ? -7.247 -9.353 -13.584 1.00 81.69 107 LEU A O 1
ATOM 825 N N . GLY A 1 108 ? -6.322 -9.525 -15.625 1.00 84.00 108 GLY A N 1
ATOM 826 C CA . GLY A 1 108 ? -5.202 -10.382 -15.223 1.00 84.00 108 GLY A CA 1
ATOM 827 C C . GLY A 1 108 ? -3.982 -9.616 -14.705 1.00 84.00 108 GLY A C 1
ATOM 828 O O . GLY A 1 108 ? -3.034 -10.232 -14.225 1.00 84.00 108 GLY A O 1
ATOM 829 N N . ALA A 1 109 ? -3.971 -8.284 -14.801 1.00 83.75 109 ALA A N 1
ATOM 830 C CA . ALA A 1 109 ? -2.850 -7.476 -14.335 1.00 83.75 109 ALA A CA 1
ATOM 831 C C . ALA A 1 109 ? -2.838 -7.348 -12.805 1.00 83.75 109 ALA A C 1
ATOM 833 O O . ALA A 1 109 ? -3.888 -7.228 -12.176 1.00 83.75 109 ALA A O 1
ATOM 834 N N . LEU A 1 110 ? -1.643 -7.276 -12.215 1.00 87.69 110 LEU A N 1
ATOM 835 C CA . LEU A 1 110 ? -1.471 -6.838 -10.830 1.00 87.69 110 LEU A CA 1
ATOM 836 C C . LEU A 1 110 ? -1.614 -5.308 -10.722 1.00 87.69 110 LEU A C 1
ATOM 838 O O . LEU A 1 110 ? -1.219 -4.577 -11.642 1.00 87.69 110 LEU A O 1
ATOM 842 N N . PRO A 1 111 ? -2.150 -4.783 -9.610 1.00 86.19 111 PRO A N 1
ATOM 843 C CA . PRO A 1 111 ? -2.251 -3.354 -9.377 1.00 86.19 111 PRO A CA 1
ATOM 844 C C . PRO A 1 111 ? -0.872 -2.760 -9.088 1.00 86.19 111 PRO A C 1
ATOM 846 O O . PRO A 1 111 ? -0.103 -3.247 -8.276 1.00 86.19 111 PRO A O 1
ATOM 849 N N . ILE A 1 112 ? -0.574 -1.633 -9.705 1.00 88.31 112 ILE A N 1
ATOM 850 C CA . ILE A 1 112 ? 0.603 -0.810 -9.438 1.00 88.31 112 ILE A CA 1
ATOM 851 C C . ILE A 1 112 ? 0.446 -0.033 -8.133 1.00 88.31 112 ILE A C 1
ATOM 853 O O . ILE A 1 112 ? 1.432 0.221 -7.451 1.00 88.31 112 ILE A O 1
ATOM 857 N N . ALA A 1 113 ? -0.774 0.380 -7.793 1.00 89.19 113 ALA A N 1
ATOM 858 C CA . ALA A 1 113 ? -1.030 1.054 -6.534 1.00 89.19 113 ALA A CA 1
ATOM 859 C C . ALA A 1 113 ? -2.435 0.772 -6.011 1.00 89.19 113 ALA A C 1
ATOM 861 O O . ALA A 1 113 ? -3.389 0.698 -6.787 1.00 89.19 113 ALA A O 1
ATOM 862 N N . ILE A 1 114 ? -2.556 0.700 -4.690 1.00 88.75 114 ILE A N 1
ATOM 863 C CA . ILE A 1 114 ? -3.825 0.702 -3.965 1.00 88.75 114 ILE A CA 1
ATOM 864 C C . ILE A 1 114 ? -3.764 1.857 -2.983 1.00 88.75 114 ILE A C 1
ATOM 866 O O . ILE A 1 114 ? -2.802 2.001 -2.233 1.00 88.75 114 ILE A O 1
ATOM 870 N N . SER A 1 115 ? -4.775 2.713 -2.996 1.00 88.12 115 SER A N 1
ATOM 871 C CA . SER A 1 115 ? -4.835 3.829 -2.060 1.00 88.12 115 SER A CA 1
ATOM 872 C C . SER A 1 115 ? -6.251 4.136 -1.648 1.00 88.12 115 SER A C 1
ATOM 874 O O . SER A 1 115 ? -7.164 3.957 -2.444 1.00 88.12 115 SER A O 1
ATOM 876 N N . PHE A 1 116 ? -6.422 4.680 -0.456 1.00 84.31 116 PHE A N 1
ATOM 877 C CA . PHE A 1 116 ? -7.594 5.465 -0.128 1.00 84.31 116 PHE A CA 1
ATOM 878 C C . PHE A 1 116 ? -7.182 6.795 0.483 1.00 84.31 116 PHE A C 1
ATOM 880 O O . PHE A 1 116 ? -6.150 6.900 1.147 1.00 84.31 116 PHE A O 1
ATOM 887 N N . GLY A 1 117 ? -7.986 7.822 0.198 1.00 72.44 117 GLY A N 1
ATOM 888 C CA . GLY A 1 117 ? -7.804 9.159 0.759 1.00 72.44 117 GLY A CA 1
ATOM 889 C C . GLY A 1 117 ? -8.085 9.193 2.262 1.00 72.44 117 GLY A C 1
ATOM 890 O O . GLY A 1 117 ? -7.947 8.196 2.953 1.00 72.44 117 GLY A O 1
ATOM 891 N N . GLN A 1 118 ? -8.510 10.337 2.787 1.00 74.62 118 GLN A N 1
ATOM 892 C CA . GLN A 1 118 ? -8.925 10.413 4.185 1.00 74.62 118 GLN A CA 1
ATOM 893 C C . GLN A 1 118 ? -10.241 9.635 4.375 1.00 74.62 118 GLN A C 1
ATOM 895 O O . GLN A 1 118 ? -11.314 10.141 4.054 1.00 74.62 118 GLN A O 1
ATOM 900 N N . ALA A 1 119 ? -10.152 8.389 4.838 1.00 75.62 119 ALA A N 1
ATOM 901 C CA . ALA A 1 119 ? -11.294 7.605 5.283 1.00 75.62 119 ALA A CA 1
ATOM 902 C C . ALA A 1 119 ? -11.672 8.036 6.700 1.00 75.62 119 ALA A C 1
ATOM 904 O O . ALA A 1 119 ? -10.797 8.268 7.537 1.00 75.62 119 ALA A O 1
ATOM 905 N N . SER A 1 120 ? -12.973 8.133 6.958 1.00 73.94 120 SER A N 1
ATOM 906 C CA . SER A 1 120 ? -13.540 8.327 8.289 1.00 73.94 120 SER A CA 1
ATOM 907 C C . SER A 1 120 ? -14.542 7.213 8.579 1.00 73.94 120 SER A C 1
ATOM 909 O O . SER A 1 120 ? -15.274 6.774 7.692 1.00 73.94 120 SER A O 1
ATOM 911 N N . GLY A 1 121 ? -14.568 6.703 9.807 1.00 70.38 121 GLY A N 1
ATOM 912 C CA . GLY A 1 121 ? -15.519 5.657 10.184 1.00 70.38 121 GLY A CA 1
ATOM 913 C C . GLY A 1 121 ? -15.053 4.812 11.365 1.00 70.38 121 GLY A C 1
ATOM 914 O O . GLY A 1 121 ? -14.197 5.247 12.132 1.00 70.38 121 GLY A O 1
ATOM 915 N N . PRO A 1 122 ? -15.607 3.600 11.538 1.00 73.00 122 PRO A N 1
ATOM 916 C CA . PRO A 1 122 ? -15.183 2.689 12.595 1.00 73.00 122 PRO A CA 1
ATOM 917 C C . PRO A 1 122 ? -13.668 2.461 12.567 1.00 73.00 122 PRO A C 1
ATOM 919 O O . PRO A 1 122 ? -13.074 2.378 11.493 1.00 73.00 122 PRO A O 1
ATOM 922 N N . ALA A 1 123 ? -13.049 2.295 13.740 1.00 67.56 123 ALA A N 1
ATOM 923 C CA . ALA A 1 123 ? -11.592 2.167 13.861 1.00 67.56 123 ALA A CA 1
ATOM 924 C C . ALA A 1 123 ? -10.992 1.024 13.014 1.00 67.56 123 ALA A C 1
ATOM 926 O O . ALA A 1 123 ? -9.847 1.105 12.572 1.00 67.56 123 ALA A O 1
ATOM 927 N N . GLY A 1 124 ? -11.789 -0.010 12.710 1.00 74.38 124 GLY A N 1
ATOM 928 C CA . GLY A 1 124 ? -11.407 -1.101 11.810 1.00 74.38 124 GLY A CA 1
ATOM 929 C C . GLY A 1 124 ? -11.015 -0.650 10.396 1.00 74.38 124 GLY A C 1
ATOM 930 O O . GLY A 1 124 ? -10.162 -1.284 9.782 1.00 74.38 124 GLY A O 1
ATOM 931 N N . ASN A 1 125 ? -11.533 0.483 9.906 1.00 80.19 125 ASN A N 1
ATOM 932 C CA . ASN A 1 125 ? -11.157 1.035 8.598 1.00 80.19 125 ASN A CA 1
ATOM 933 C C . ASN A 1 125 ? -9.691 1.495 8.557 1.00 80.19 125 ASN A C 1
ATOM 935 O O . ASN A 1 125 ? -9.081 1.532 7.490 1.00 80.19 125 ASN A O 1
ATOM 939 N N . CYS A 1 126 ? -9.116 1.828 9.716 1.00 88.88 126 CYS A N 1
ATOM 940 C CA . CYS A 1 126 ? -7.736 2.284 9.844 1.00 88.88 126 CYS A CA 1
ATOM 941 C C . CYS A 1 126 ? -6.755 1.177 10.230 1.00 88.88 126 CYS A C 1
ATOM 943 O O . CYS A 1 126 ? -5.554 1.440 10.317 1.00 88.88 126 CYS A O 1
ATOM 945 N N . ALA A 1 127 ? -7.222 -0.066 10.394 1.00 89.62 127 ALA A N 1
ATOM 946 C CA . ALA A 1 127 ? -6.364 -1.217 10.671 1.00 89.62 127 ALA A CA 1
ATOM 947 C C . ALA A 1 127 ? -5.179 -1.362 9.686 1.00 89.62 127 ALA A C 1
ATOM 949 O O . ALA A 1 127 ? -4.060 -1.543 10.170 1.00 89.62 127 ALA A O 1
ATOM 950 N N . PRO A 1 128 ? -5.341 -1.170 8.356 1.00 91.06 128 PRO A N 1
ATOM 951 C CA . PRO A 1 128 ? -4.219 -1.283 7.414 1.00 91.06 128 PRO A CA 1
ATOM 952 C C . PRO A 1 128 ? -3.147 -0.202 7.630 1.00 91.06 128 PRO A C 1
ATOM 954 O O . PRO A 1 128 ? -1.955 -0.436 7.443 1.00 91.06 128 PRO A O 1
ATOM 957 N N . VAL A 1 129 ? -3.559 0.994 8.065 1.00 92.19 129 VAL A N 1
ATOM 958 C CA . VAL A 1 129 ? -2.644 2.101 8.387 1.00 92.19 129 VAL A CA 1
ATOM 959 C C . VAL A 1 129 ? -1.900 1.824 9.690 1.00 92.19 129 VAL A C 1
ATOM 961 O O . VAL A 1 129 ? -0.687 2.019 9.754 1.00 92.19 129 VAL A O 1
ATOM 964 N N . HIS A 1 130 ? -2.595 1.323 10.714 1.00 90.81 130 HIS A N 1
ATOM 965 C CA . HIS A 1 130 ? -1.961 0.888 11.960 1.00 90.81 130 HIS A CA 1
ATOM 966 C C . HIS A 1 130 ? -0.936 -0.227 11.721 1.00 90.81 130 HIS A C 1
ATOM 968 O O . HIS A 1 130 ? 0.152 -0.198 12.300 1.00 90.81 130 HIS A O 1
ATOM 974 N N . GLU A 1 131 ? -1.253 -1.181 10.846 1.00 91.75 131 GLU A N 1
ATOM 975 C CA . GLU A 1 131 ? -0.333 -2.237 10.433 1.00 91.75 131 GLU A CA 1
ATOM 976 C C . GLU A 1 131 ? 0.904 -1.666 9.727 1.00 91.75 131 GLU A C 1
ATOM 978 O O . GLU A 1 131 ? 2.031 -1.960 10.135 1.00 91.75 131 GLU A O 1
ATOM 983 N N . ALA A 1 132 ? 0.719 -0.784 8.738 1.00 91.88 132 ALA A N 1
ATOM 984 C CA . ALA A 1 132 ? 1.825 -0.128 8.040 1.00 91.88 132 ALA A CA 1
ATOM 985 C C . ALA A 1 132 ? 2.747 0.634 9.010 1.00 91.88 132 ALA A C 1
ATOM 987 O O . ALA A 1 132 ? 3.969 0.471 8.971 1.00 91.88 132 ALA A O 1
ATOM 988 N N . ILE A 1 133 ? 2.166 1.408 9.931 1.00 90.44 133 ILE A N 1
ATOM 989 C CA . ILE A 1 133 ? 2.907 2.137 10.967 1.00 90.44 133 ILE A CA 1
ATOM 990 C C . ILE A 1 133 ? 3.716 1.162 11.830 1.00 90.44 133 ILE A C 1
ATOM 992 O O . ILE A 1 133 ? 4.911 1.367 12.030 1.00 90.44 133 ILE A O 1
ATOM 996 N N . LYS A 1 134 ? 3.111 0.060 12.288 1.00 89.62 134 LYS A N 1
ATOM 997 C CA . LYS A 1 134 ? 3.797 -0.955 13.104 1.00 89.62 134 LYS A CA 1
ATOM 998 C C . LYS A 1 134 ? 4.978 -1.601 12.372 1.00 89.62 134 LYS A C 1
ATOM 1000 O O . LYS A 1 134 ? 5.991 -1.911 12.995 1.00 89.62 134 LYS A O 1
ATOM 1005 N N . ILE A 1 135 ? 4.860 -1.822 11.064 1.00 91.06 135 ILE A N 1
ATOM 1006 C CA . ILE A 1 135 ? 5.913 -2.450 10.256 1.00 91.06 135 ILE A CA 1
ATOM 1007 C C . ILE A 1 135 ? 7.077 -1.479 10.005 1.00 91.06 135 ILE A C 1
ATOM 1009 O O . ILE A 1 135 ? 8.251 -1.865 10.109 1.00 91.06 135 ILE A O 1
ATOM 1013 N N . PHE A 1 136 ? 6.772 -0.233 9.636 1.00 89.75 136 PHE A N 1
ATOM 1014 C CA . PHE A 1 136 ? 7.761 0.689 9.071 1.00 89.75 136 PHE A CA 1
ATOM 1015 C C . PHE A 1 136 ? 8.281 1.739 10.055 1.00 89.75 136 PHE A C 1
ATOM 1017 O O . PHE A 1 136 ? 9.421 2.176 9.902 1.00 89.75 136 PHE A O 1
ATOM 1024 N N . CYS A 1 137 ? 7.524 2.090 11.093 1.00 85.50 137 CYS A N 1
ATOM 1025 C CA . CYS A 1 137 ? 7.947 3.051 12.107 1.00 85.50 137 CYS A CA 1
ATOM 1026 C C . CYS A 1 137 ? 8.701 2.338 13.238 1.00 85.50 137 CYS A C 1
ATOM 1028 O O . CYS A 1 137 ? 8.115 1.893 14.221 1.00 85.50 137 CYS A O 1
ATOM 1030 N N . SER A 1 138 ? 10.020 2.208 13.111 1.00 64.94 138 SER A N 1
ATOM 1031 C CA . SER A 1 138 ? 10.881 1.706 14.190 1.00 64.94 138 SER A CA 1
ATOM 1032 C C . SER A 1 138 ? 11.450 2.867 15.011 1.00 64.94 138 SER A C 1
ATOM 1034 O O . SER A 1 138 ? 12.127 3.726 14.455 1.00 64.94 138 SER A O 1
ATOM 1036 N N . GLY A 1 139 ? 11.221 2.867 16.330 1.00 57.50 139 GLY A N 1
ATOM 1037 C CA . GLY A 1 139 ? 11.825 3.836 17.262 1.00 57.50 139 GLY A CA 1
ATOM 1038 C C . GLY A 1 139 ? 10.960 5.046 17.630 1.00 57.50 139 GLY A C 1
ATOM 1039 O O . GLY A 1 139 ? 11.500 6.042 18.103 1.00 57.50 139 GLY A O 1
ATOM 1040 N N . GLY A 1 140 ? 9.641 4.955 17.433 1.00 57.94 140 GLY A N 1
ATOM 1041 C CA . GLY A 1 140 ? 8.707 6.061 17.645 1.00 57.94 140 GLY A CA 1
ATOM 1042 C C . GLY A 1 140 ? 8.493 6.873 16.371 1.00 57.94 140 GLY A C 1
ATOM 1043 O O . GLY A 1 140 ? 9.317 6.869 15.458 1.00 57.94 140 GLY A O 1
ATOM 1044 N N . ALA A 1 141 ? 7.353 7.547 16.284 1.00 64.12 141 ALA A N 1
ATOM 1045 C CA . ALA A 1 141 ? 6.956 8.303 15.108 1.00 64.12 141 ALA A CA 1
ATOM 1046 C C . ALA A 1 141 ? 7.661 9.668 15.033 1.00 64.12 141 ALA A C 1
ATOM 1048 O O . ALA A 1 141 ? 7.037 10.619 14.627 1.00 64.12 141 ALA A O 1
ATOM 1049 N N . ASP A 1 142 ? 8.933 9.806 15.409 1.00 67.56 142 ASP A N 1
ATOM 1050 C CA . ASP A 1 142 ? 9.638 11.104 15.371 1.00 67.56 142 ASP A CA 1
ATOM 1051 C C . ASP A 1 142 ? 10.862 11.090 14.436 1.00 67.56 142 ASP A C 1
ATOM 1053 O O . ASP A 1 142 ? 11.621 12.060 14.366 1.00 67.56 142 ASP A O 1
ATOM 1057 N N . LYS A 1 143 ? 11.072 9.993 13.692 1.00 74.50 143 LYS A N 1
ATOM 1058 C CA . LYS A 1 143 ? 12.217 9.791 12.790 1.00 74.50 143 LYS A CA 1
ATOM 1059 C C . LYS A 1 143 ? 11.818 9.078 11.496 1.00 74.50 143 LYS A C 1
ATOM 1061 O O . LYS A 1 143 ? 10.982 8.172 11.536 1.00 74.50 143 LYS A O 1
ATOM 1066 N N . PRO A 1 144 ? 12.458 9.409 10.352 1.00 81.00 144 PRO A N 1
ATOM 1067 C CA . PRO A 1 144 ? 12.117 8.778 9.086 1.00 81.00 144 PRO A CA 1
ATOM 1068 C C . PRO A 1 144 ? 12.210 7.249 9.203 1.00 81.00 144 PRO A C 1
ATOM 1070 O O . PRO A 1 144 ? 13.151 6.752 9.822 1.00 81.00 144 PRO A O 1
ATOM 1073 N N . PRO A 1 145 ? 11.254 6.495 8.634 1.00 87.94 145 PRO A N 1
ATOM 1074 C CA . PRO A 1 145 ? 10.243 6.936 7.673 1.00 87.94 145 PRO A CA 1
ATOM 1075 C C . PRO A 1 145 ? 8.939 7.489 8.277 1.00 87.94 145 PRO A C 1
ATOM 1077 O O . PRO A 1 145 ? 8.018 7.738 7.502 1.00 87.94 145 PRO A O 1
ATOM 1080 N N . CYS A 1 146 ? 8.832 7.702 9.600 1.00 88.88 146 CYS A N 1
ATOM 1081 C CA . CYS A 1 146 ? 7.588 8.160 10.245 1.00 88.88 146 CYS A CA 1
ATOM 1082 C C . CYS A 1 146 ? 7.729 9.406 11.135 1.00 88.88 146 CYS A C 1
ATOM 1084 O O . CYS A 1 146 ? 8.653 9.514 11.931 1.00 88.88 146 CYS A O 1
ATOM 1086 N N . ARG A 1 147 ? 6.770 10.331 11.044 1.00 88.94 147 ARG A N 1
ATOM 1087 C CA . ARG A 1 147 ? 6.731 11.575 11.819 1.00 88.94 147 ARG A CA 1
ATOM 1088 C C . ARG A 1 147 ? 5.351 11.837 12.413 1.00 88.94 147 ARG A C 1
ATOM 1090 O O . ARG A 1 147 ? 4.358 11.760 11.701 1.00 88.94 147 ARG A O 1
ATOM 1097 N N . THR A 1 148 ? 5.319 12.294 13.654 1.00 88.38 148 THR A N 1
ATOM 1098 C CA . THR A 1 148 ? 4.172 12.872 14.330 1.00 88.38 148 THR A CA 1
ATOM 1099 C C . THR A 1 148 ? 4.242 14.377 14.137 1.00 88.38 148 THR A C 1
ATOM 1101 O O . THR A 1 148 ? 5.291 14.997 14.331 1.00 88.38 148 THR A O 1
ATOM 1104 N N . ASP A 1 149 ? 3.160 14.986 13.667 1.00 85.81 149 ASP A N 1
ATOM 1105 C CA . ASP A 1 149 ? 3.069 16.442 13.615 1.00 85.81 149 ASP A CA 1
ATOM 1106 C C . ASP A 1 149 ? 2.594 17.034 14.952 1.00 85.81 149 ASP A C 1
ATOM 1108 O O . ASP A 1 149 ? 2.223 16.325 15.886 1.00 85.81 149 ASP A O 1
ATOM 1112 N N . ASN A 1 150 ? 2.590 18.364 15.045 1.00 85.50 150 ASN A N 1
ATOM 1113 C CA . ASN A 1 150 ? 2.189 19.082 16.259 1.00 85.50 150 ASN A CA 1
ATOM 1114 C C . ASN A 1 150 ? 0.703 18.885 16.626 1.00 85.50 150 ASN A C 1
ATOM 1116 O O . ASN A 1 150 ? 0.276 19.338 17.683 1.00 85.50 150 ASN A O 1
ATOM 1120 N N . PHE A 1 151 ? -0.088 18.234 15.766 1.00 86.12 151 PHE A N 1
ATOM 1121 C CA . PHE A 1 151 ? -1.482 17.873 16.020 1.00 86.12 151 PHE A CA 1
ATOM 1122 C C . PHE A 1 151 ? -1.632 16.402 16.438 1.00 86.12 151 PHE A C 1
ATOM 1124 O O . PHE A 1 151 ? -2.754 15.903 16.501 1.00 86.12 151 PHE A O 1
ATOM 1131 N N . GLY A 1 152 ? -0.524 15.697 16.693 1.00 84.56 152 GLY A N 1
ATOM 1132 C CA . GLY A 1 152 ? -0.523 14.285 17.073 1.00 84.56 152 GLY A CA 1
ATOM 1133 C C . GLY A 1 152 ? -0.785 13.326 15.909 1.00 84.56 152 GLY A C 1
ATOM 1134 O O . GLY A 1 152 ? -1.022 12.143 16.145 1.00 84.56 152 GLY A O 1
ATOM 1135 N N . ARG A 1 153 ? -0.763 13.803 14.656 1.00 87.88 153 ARG A N 1
ATOM 1136 C CA . ARG A 1 153 ? -1.026 12.957 13.48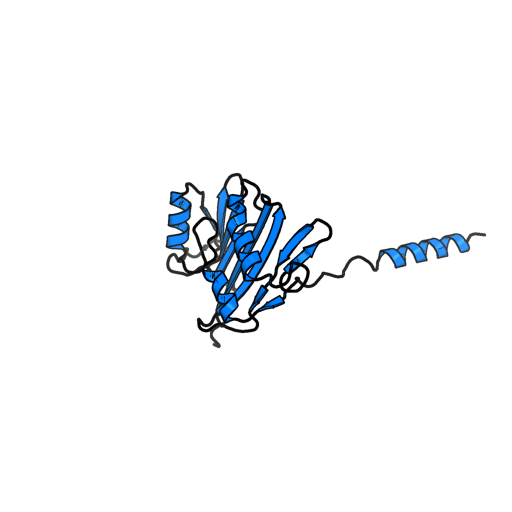4 1.00 87.88 153 ARG A CA 1
ATOM 1137 C C . ARG A 1 153 ? 0.250 12.253 13.071 1.00 87.88 153 ARG A C 1
ATOM 1139 O O . ARG A 1 153 ? 1.272 12.910 12.877 1.00 87.88 153 ARG A O 1
ATOM 1146 N N . ILE A 1 154 ? 0.175 10.943 12.872 1.00 90.38 154 ILE A N 1
ATOM 1147 C CA . ILE A 1 154 ? 1.308 10.145 12.404 1.00 90.38 154 ILE A CA 1
ATOM 1148 C C . ILE A 1 154 ? 1.266 10.090 10.882 1.00 90.38 154 ILE A C 1
ATOM 1150 O O . ILE A 1 154 ? 0.295 9.627 10.292 1.00 90.38 154 ILE A O 1
ATOM 1154 N N . HIS A 1 155 ? 2.345 10.520 10.248 1.00 90.81 155 HIS A N 1
ATOM 1155 C CA . HIS A 1 155 ? 2.589 10.378 8.821 1.00 90.81 155 HIS A CA 1
ATOM 1156 C C . HIS A 1 155 ? 3.744 9.415 8.619 1.00 90.81 155 HIS A C 1
ATOM 1158 O O . HIS A 1 155 ? 4.709 9.441 9.382 1.00 90.81 155 HIS A O 1
ATOM 1164 N N . GLY A 1 156 ? 3.715 8.621 7.561 1.00 90.88 156 GLY A N 1
ATOM 1165 C CA . GLY A 1 156 ? 4.943 7.996 7.103 1.00 90.88 156 GLY A CA 1
ATOM 1166 C C . GLY A 1 156 ? 5.018 7.831 5.606 1.00 90.88 156 GLY A C 1
ATOM 1167 O O . GLY A 1 156 ? 4.010 7.739 4.909 1.00 90.88 156 GLY A O 1
ATOM 1168 N N . GLY A 1 157 ? 6.263 7.849 5.148 1.00 92.56 157 GLY A N 1
ATOM 1169 C CA . GLY A 1 157 ? 6.647 7.798 3.748 1.00 92.56 157 GLY A CA 1
ATOM 1170 C C . GLY A 1 157 ? 7.829 6.856 3.530 1.00 92.56 157 GLY A C 1
ATOM 1171 O O . GLY A 1 157 ? 8.894 7.307 3.110 1.00 92.56 157 GLY A O 1
ATOM 1172 N N . PRO A 1 158 ? 7.740 5.561 3.876 1.00 93.00 158 PRO A N 1
ATOM 1173 C CA . PRO A 1 158 ? 8.824 4.639 3.587 1.00 93.00 158 PRO A CA 1
ATOM 1174 C C .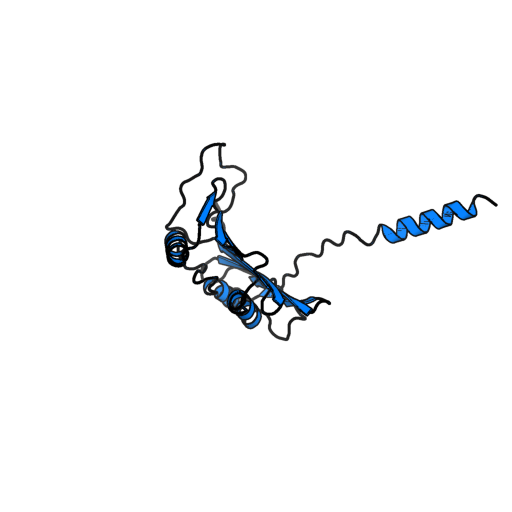 PRO A 1 158 ? 8.958 4.427 2.078 1.00 93.00 158 PRO A C 1
ATOM 1176 O O . PRO A 1 158 ? 7.987 4.172 1.358 1.00 93.00 158 PRO A O 1
ATOM 1179 N N . VAL A 1 159 ? 10.196 4.510 1.605 1.00 92.88 159 VAL A N 1
ATOM 1180 C CA . VAL A 1 159 ? 10.563 4.301 0.206 1.00 92.88 159 VAL A CA 1
ATOM 1181 C C . VAL A 1 159 ? 11.679 3.272 0.161 1.00 92.88 159 VAL A C 1
ATOM 1183 O O . VAL A 1 159 ? 12.676 3.402 0.867 1.00 92.88 159 VAL A O 1
ATOM 1186 N N . ALA A 1 160 ? 11.546 2.257 -0.690 1.00 92.94 160 ALA A N 1
ATOM 1187 C CA . ALA A 1 160 ? 12.608 1.278 -0.872 1.00 92.94 160 ALA A CA 1
ATOM 1188 C C . ALA A 1 160 ? 13.878 1.963 -1.405 1.00 92.94 160 ALA A C 1
ATOM 1190 O O . ALA A 1 160 ? 13.820 2.771 -2.344 1.00 92.94 160 ALA A O 1
ATOM 1191 N N . SER A 1 161 ? 15.029 1.650 -0.808 1.00 92.62 161 SER A N 1
ATOM 1192 C CA . SER A 1 161 ? 16.340 2.172 -1.226 1.00 92.62 161 SER A CA 1
ATOM 1193 C C . SER A 1 161 ? 16.797 1.632 -2.587 1.00 92.62 161 SER A C 1
ATOM 1195 O O . SER A 1 161 ? 17.604 2.266 -3.262 1.00 92.62 161 SER A O 1
ATOM 1197 N N . GLY A 1 162 ? 16.228 0.508 -3.022 1.00 91.75 162 GLY A N 1
ATOM 1198 C CA . GLY A 1 162 ? 16.510 -0.167 -4.283 1.00 91.75 162 GLY A CA 1
ATOM 1199 C C . GLY A 1 162 ? 15.350 -1.063 -4.716 1.00 91.75 162 GLY A C 1
ATOM 1200 O O . GLY A 1 162 ? 14.223 -0.891 -4.252 1.00 91.75 162 GLY A O 1
ATOM 1201 N N . PHE A 1 163 ? 15.627 -1.997 -5.622 1.00 93.12 163 PHE A N 1
ATOM 1202 C CA . PHE A 1 163 ? 14.674 -3.037 -6.014 1.00 93.12 163 PHE A CA 1
ATOM 1203 C C . PHE A 1 163 ? 14.785 -4.230 -5.058 1.00 93.12 163 PHE A C 1
ATOM 1205 O O . PHE A 1 163 ? 15.896 -4.585 -4.667 1.00 93.12 163 PHE A O 1
ATOM 1212 N N . SER A 1 164 ? 13.654 -4.822 -4.691 1.00 92.75 164 SER A N 1
ATOM 1213 C CA . SER A 1 164 ? 13.585 -6.095 -3.970 1.00 92.75 164 SER A CA 1
ATOM 1214 C C . SER A 1 164 ? 13.865 -7.283 -4.889 1.00 92.75 164 SER A C 1
ATOM 1216 O O . SER A 1 164 ? 13.960 -7.146 -6.113 1.00 92.75 164 SER A O 1
ATOM 1218 N N . SER A 1 165 ? 13.975 -8.461 -4.282 1.00 92.94 165 SER A N 1
ATOM 1219 C CA . SER A 1 165 ? 14.165 -9.758 -4.933 1.00 92.94 165 SER A CA 1
ATOM 1220 C C . SER A 1 165 ? 13.109 -10.087 -5.998 1.00 92.94 165 SER A C 1
ATOM 1222 O O . SER A 1 165 ? 13.424 -10.754 -6.982 1.00 92.94 165 SER A O 1
ATOM 1224 N N . ASP A 1 166 ? 11.888 -9.561 -5.869 1.00 91.19 166 ASP A N 1
ATOM 1225 C CA . ASP A 1 166 ? 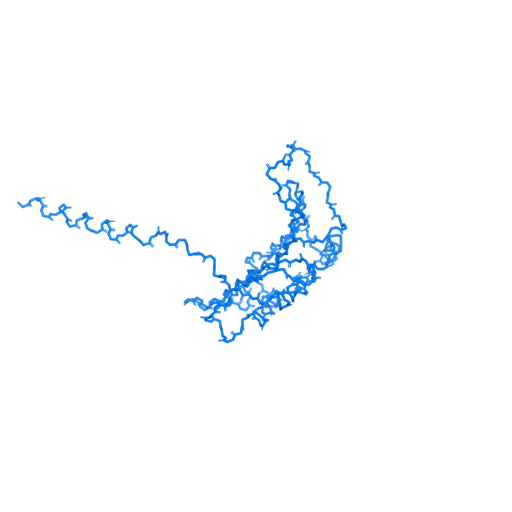10.818 -9.675 -6.872 1.00 91.19 166 ASP A CA 1
ATOM 1226 C C . ASP A 1 166 ? 10.940 -8.678 -8.047 1.00 91.19 166 ASP A C 1
ATOM 1228 O O . ASP A 1 166 ? 10.103 -8.664 -8.946 1.00 91.19 166 ASP A O 1
ATOM 1232 N N . GLY A 1 167 ? 11.990 -7.851 -8.077 1.00 91.06 167 GLY A N 1
ATOM 1233 C CA . GLY A 1 167 ? 12.258 -6.904 -9.161 1.00 91.06 167 GLY A CA 1
ATOM 1234 C C . GLY A 1 167 ? 11.447 -5.607 -9.094 1.00 91.06 167 GLY A C 1
ATOM 1235 O O . GLY A 1 167 ? 11.474 -4.815 -10.049 1.00 91.06 167 GLY A O 1
ATOM 1236 N N . HIS A 1 168 ? 10.753 -5.356 -7.982 1.00 91.38 168 HIS A N 1
ATOM 1237 C CA . HIS A 1 168 ? 9.958 -4.151 -7.768 1.00 91.38 168 HIS A CA 1
ATOM 1238 C C . HIS A 1 168 ? 10.605 -3.198 -6.760 1.00 91.38 168 HIS A C 1
ATOM 1240 O O . HIS A 1 168 ? 11.429 -3.564 -5.933 1.00 91.38 168 HIS A O 1
ATOM 1246 N N . ARG A 1 169 ? 10.253 -1.919 -6.851 1.00 93.06 169 ARG A N 1
ATOM 1247 C CA . ARG A 1 169 ? 10.571 -0.898 -5.857 1.00 93.06 169 ARG A CA 1
ATOM 1248 C C . ARG A 1 169 ? 9.270 -0.421 -5.241 1.00 93.06 169 ARG A C 1
ATOM 1250 O O . ARG A 1 169 ? 8.416 0.114 -5.946 1.00 93.06 169 ARG A O 1
ATOM 1257 N N . TYR A 1 170 ? 9.142 -0.583 -3.935 1.00 94.25 170 TYR A N 1
ATOM 1258 C CA . TYR A 1 170 ? 7.930 -0.226 -3.212 1.00 94.25 170 TYR A CA 1
ATOM 1259 C C . TYR A 1 170 ? 8.026 1.171 -2.591 1.00 94.25 170 TYR A C 1
ATOM 1261 O O . TYR A 1 170 ? 9.103 1.637 -2.201 1.00 94.25 170 TYR A O 1
ATOM 1269 N N . LYS A 1 171 ? 6.879 1.838 -2.500 1.00 94.50 171 LYS A N 1
ATOM 1270 C CA . LYS A 1 171 ? 6.680 3.097 -1.781 1.00 94.50 171 LYS A CA 1
ATOM 1271 C C . LYS A 1 171 ? 5.333 3.044 -1.073 1.00 94.50 171 LYS A C 1
ATOM 1273 O O . LYS A 1 171 ? 4.365 2.521 -1.620 1.00 94.50 171 LYS A O 1
ATOM 1278 N N . GLY A 1 172 ? 5.264 3.646 0.106 1.00 93.56 172 GLY A N 1
ATOM 1279 C CA . GLY A 1 172 ? 3.999 3.877 0.782 1.00 93.56 172 GLY A CA 1
ATOM 1280 C C . GLY A 1 172 ? 3.894 5.293 1.297 1.00 93.56 172 GLY A C 1
ATOM 1281 O O . GLY A 1 172 ? 4.901 5.910 1.626 1.00 93.56 172 GLY A O 1
ATOM 1282 N N . ASP A 1 173 ? 2.662 5.770 1.380 1.00 93.19 173 ASP A N 1
ATOM 1283 C CA . ASP A 1 173 ? 2.298 7.000 2.066 1.00 93.19 173 ASP A CA 1
ATOM 1284 C C . ASP A 1 173 ? 1.142 6.655 3.010 1.00 93.19 173 ASP A C 1
ATOM 1286 O O . ASP A 1 173 ? 0.108 6.159 2.566 1.00 93.19 173 ASP A O 1
ATOM 1290 N N . PHE A 1 174 ? 1.298 6.876 4.310 1.00 91.31 174 PHE A N 1
ATOM 1291 C CA . PHE A 1 174 ? 0.237 6.638 5.288 1.00 91.31 174 PHE A CA 1
ATOM 1292 C C . PHE A 1 174 ? 0.058 7.833 6.209 1.00 91.31 174 PHE A C 1
AT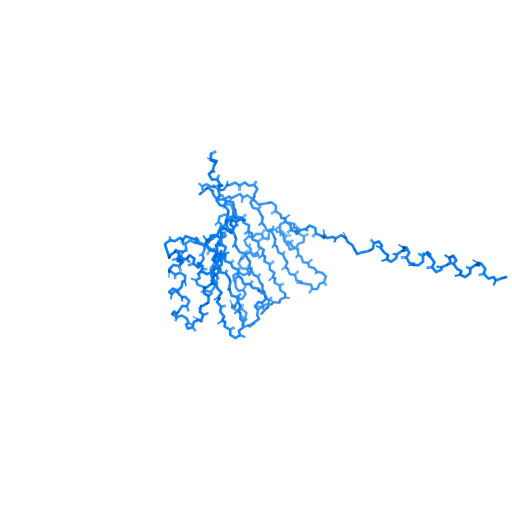OM 1294 O O . PHE A 1 174 ? 1.016 8.517 6.563 1.00 91.31 174 PHE A O 1
ATOM 1301 N N . SER A 1 175 ? -1.187 8.074 6.602 1.00 91.56 175 SER A N 1
ATOM 1302 C CA . SER A 1 175 ? -1.562 9.127 7.534 1.00 91.56 175 SER A CA 1
ATOM 1303 C C . SER A 1 175 ? -2.577 8.581 8.525 1.00 91.56 175 SER A C 1
ATOM 1305 O O . SER A 1 175 ? -3.589 8.007 8.125 1.00 91.56 175 SER A O 1
ATOM 1307 N N . LEU A 1 176 ? -2.312 8.760 9.812 1.00 91.12 176 LEU A N 1
ATOM 1308 C CA . LEU A 1 176 ? -3.206 8.432 10.911 1.00 91.12 176 LEU A CA 1
ATOM 1309 C C . LEU A 1 176 ? -3.482 9.721 11.683 1.00 91.12 176 LEU A C 1
ATOM 1311 O O . LEU A 1 176 ? -2.626 10.218 12.414 1.00 91.12 176 LEU A O 1
ATOM 1315 N N . VAL A 1 177 ? -4.673 10.278 11.479 1.00 89.38 177 VAL A N 1
ATOM 1316 C CA . VAL A 1 177 ? -5.121 11.522 12.121 1.00 89.38 177 VAL A CA 1
ATOM 1317 C C . VAL A 1 177 ? -5.760 11.226 13.473 1.00 89.38 177 VAL A C 1
ATOM 1319 O O . VAL A 1 177 ? -5.569 11.966 14.432 1.00 89.38 177 VAL A O 1
ATOM 1322 N N . SER A 1 178 ? -6.512 10.133 13.547 1.00 86.88 178 SER A N 1
ATOM 1323 C CA . SER A 1 178 ? -7.111 9.594 14.765 1.00 86.88 178 SER A CA 1
ATOM 1324 C C . SER A 1 178 ? -7.333 8.087 14.581 1.00 86.88 178 SER A C 1
ATOM 1326 O O . SER A 1 178 ? -7.198 7.598 13.457 1.00 86.88 178 SER A O 1
ATOM 1328 N N . PRO A 1 179 ? -7.743 7.334 15.619 1.00 84.81 179 PRO A N 1
ATOM 1329 C CA . PRO A 1 179 ? -8.094 5.918 15.464 1.00 84.81 179 PRO A CA 1
ATOM 1330 C C . PRO A 1 179 ? -9.177 5.639 14.408 1.00 84.81 179 PRO A C 1
ATOM 1332 O O . PRO A 1 179 ? -9.332 4.505 13.978 1.00 84.81 179 PRO A O 1
ATOM 1335 N N . GLN A 1 180 ? -9.943 6.658 14.010 1.00 86.25 180 GLN A N 1
ATOM 1336 C CA . GLN A 1 180 ? -11.078 6.564 13.088 1.00 86.25 180 GLN A CA 1
ATOM 1337 C C . GLN A 1 180 ? -10.862 7.328 11.777 1.00 86.25 180 GLN A C 1
ATOM 1339 O O . GLN A 1 180 ? -11.727 7.287 10.903 1.00 86.25 180 GLN A O 1
ATOM 1344 N N . GLN A 1 181 ? -9.750 8.058 11.646 1.00 89.62 181 GLN A N 1
ATOM 1345 C CA . GLN A 1 181 ? -9.475 8.905 10.493 1.00 89.62 181 GLN A CA 1
ATOM 1346 C C . GLN A 1 181 ? -8.054 8.685 9.985 1.00 89.62 181 GLN A C 1
ATOM 1348 O O . GLN A 1 181 ? -7.077 9.001 10.668 1.00 89.62 181 GLN A O 1
ATOM 1353 N N . CYS A 1 182 ? -7.935 8.172 8.766 1.00 91.06 182 CYS A N 1
ATOM 1354 C CA . CYS A 1 182 ? -6.658 7.745 8.209 1.00 91.06 182 CYS A CA 1
ATOM 1355 C C . CYS A 1 182 ? -6.653 7.756 6.677 1.00 91.06 182 CYS A C 1
ATOM 1357 O O . CYS A 1 182 ? -7.697 7.897 6.050 1.00 91.06 182 CYS A O 1
ATOM 1359 N N . GLY A 1 183 ? -5.481 7.589 6.073 1.00 91.62 183 GLY A N 1
ATOM 1360 C CA . GLY A 1 183 ? -5.305 7.400 4.636 1.00 91.62 183 GLY A CA 1
ATOM 1361 C C . GLY A 1 183 ? -4.077 6.550 4.344 1.00 91.62 183 GLY A C 1
ATOM 1362 O O . GLY A 1 183 ? -3.122 6.549 5.124 1.00 91.62 183 GLY A O 1
ATOM 1363 N N . ILE A 1 184 ? -4.103 5.825 3.228 1.00 92.38 184 ILE A N 1
ATOM 1364 C CA . ILE A 1 184 ? -2.986 4.981 2.798 1.00 92.38 184 ILE A CA 1
ATOM 1365 C C . ILE A 1 184 ? -2.829 5.015 1.285 1.00 92.38 184 ILE A C 1
ATOM 1367 O O . ILE A 1 184 ? -3.804 5.058 0.539 1.00 92.38 184 ILE A O 1
ATOM 1371 N N . ARG A 1 185 ? -1.590 4.924 0.826 1.00 93.12 185 ARG A N 1
ATOM 1372 C CA . ARG A 1 185 ? -1.201 4.601 -0.538 1.00 93.12 185 ARG A CA 1
ATOM 1373 C C . ARG A 1 185 ? -0.084 3.579 -0.460 1.00 93.12 185 ARG A C 1
ATOM 1375 O O . ARG A 1 185 ? 0.910 3.805 0.217 1.00 93.12 185 ARG A O 1
ATOM 1382 N N . LEU A 1 186 ? -0.261 2.476 -1.164 1.00 93.81 186 LEU A N 1
ATOM 1383 C CA . LEU A 1 186 ? 0.725 1.430 -1.379 1.00 93.81 186 LEU A CA 1
ATOM 1384 C C . LEU A 1 186 ? 1.027 1.426 -2.870 1.00 93.81 186 LEU A C 1
ATOM 1386 O O . LEU A 1 186 ? 0.100 1.394 -3.678 1.00 93.81 186 LEU A O 1
ATOM 1390 N N . GLU A 1 187 ? 2.295 1.502 -3.244 1.00 93.12 187 GLU A N 1
ATOM 1391 C CA . GLU A 1 187 ? 2.722 1.605 -4.634 1.00 93.12 187 GLU A CA 1
ATOM 1392 C C . GLU A 1 187 ? 3.886 0.655 -4.907 1.00 93.12 187 GLU A C 1
ATOM 1394 O O . GLU A 1 187 ? 4.850 0.594 -4.143 1.00 93.12 187 GLU A O 1
ATOM 1399 N N . GLN A 1 188 ? 3.815 -0.043 -6.038 1.00 91.69 188 GLN A N 1
ATOM 1400 C CA . GLN A 1 188 ? 4.891 -0.851 -6.586 1.00 91.69 188 GLN A CA 1
ATOM 1401 C C . GLN A 1 188 ? 5.354 -0.311 -7.940 1.00 91.69 188 GLN A C 1
ATOM 1403 O O . GLN A 1 188 ? 4.570 -0.022 -8.846 1.00 91.69 188 GLN A O 1
ATOM 1408 N N . ARG A 1 189 ? 6.670 -0.188 -8.106 1.00 86.50 189 ARG A N 1
ATOM 1409 C CA . ARG A 1 189 ? 7.306 0.217 -9.361 1.00 86.50 189 ARG A CA 1
ATOM 1410 C C . ARG A 1 189 ? 8.189 -0.903 -9.867 1.00 86.50 189 ARG A C 1
ATOM 1412 O O . ARG A 1 189 ? 9.251 -1.151 -9.310 1.00 86.50 189 ARG A O 1
ATOM 1419 N N . SER A 1 190 ? 7.779 -1.564 -10.939 1.00 80.69 190 SER A N 1
ATOM 1420 C CA . SER A 1 190 ? 8.657 -2.503 -11.634 1.00 80.69 190 SER A CA 1
ATOM 1421 C C . SER A 1 190 ? 9.839 -1.758 -12.243 1.00 80.69 190 SER A C 1
ATOM 1423 O O . SER A 1 190 ? 9.715 -0.593 -12.643 1.00 80.69 190 SER A O 1
ATOM 1425 N N . LYS A 1 191 ? 10.977 -2.441 -12.370 1.00 69.75 191 LYS A N 1
ATOM 1426 C CA . LYS A 1 191 ? 12.060 -1.980 -13.239 1.00 69.75 191 LYS A CA 1
ATOM 1427 C C . LYS A 1 191 ? 11.453 -1.735 -14.624 1.00 69.75 191 LYS A C 1
ATOM 1429 O O . LYS A 1 191 ? 10.909 -2.660 -15.224 1.00 69.75 191 LYS A O 1
ATOM 1434 N N . MET A 1 192 ? 11.468 -0.489 -15.112 1.00 53.97 192 MET A N 1
ATOM 1435 C CA . MET A 1 192 ? 11.131 -0.258 -16.517 1.00 53.97 192 MET A CA 1
ATOM 1436 C C . MET A 1 192 ? 12.066 -1.156 -17.333 1.00 53.97 192 MET A C 1
ATOM 1438 O O . MET A 1 192 ? 13.275 -1.102 -17.086 1.00 53.97 192 MET A O 1
ATOM 1442 N N . PRO A 1 193 ? 11.554 -1.998 -18.248 1.00 45.47 193 PRO A N 1
ATOM 1443 C CA . PRO A 1 193 ? 12.438 -2.714 -19.147 1.00 45.47 193 PRO A CA 1
ATOM 1444 C C . PRO A 1 193 ? 13.259 -1.658 -19.884 1.00 45.47 193 PRO A C 1
ATOM 1446 O O . PRO A 1 193 ? 12.699 -0.729 -20.476 1.00 45.47 193 PRO A O 1
ATOM 1449 N N . VAL A 1 194 ? 14.583 -1.760 -19.764 1.00 40.62 194 VAL A N 1
ATOM 1450 C CA . VAL A 1 194 ? 15.503 -1.017 -20.623 1.00 40.62 194 VAL A CA 1
ATOM 1451 C C . VAL A 1 194 ? 15.154 -1.475 -22.035 1.00 40.62 194 VAL A C 1
ATOM 1453 O O . VAL A 1 194 ? 15.261 -2.664 -22.329 1.00 40.62 194 VAL A O 1
ATOM 1456 N N . ARG A 1 195 ? 14.582 -0.565 -22.824 1.00 36.22 195 ARG A N 1
ATOM 1457 C CA . ARG A 1 195 ? 14.316 -0.798 -24.243 1.00 36.22 195 ARG A CA 1
ATOM 1458 C C . ARG A 1 195 ? 15.618 -0.774 -25.018 1.00 36.22 195 ARG A C 1
ATOM 1460 O O . ARG A 1 195 ? 16.465 0.076 -24.662 1.00 36.22 195 ARG A O 1
#

Foldseek 3Di:
DPPVVVVVVVVVVVVVVPPPDPPPDQLEDADAQQLQVVQQVLAQLNDGQVAFQLRVVVSLVVVVWDWDFDAQFTWIWTDDPFWTKTFGFGDRDPPDDDPPDRDDDDRRTGTQKIKIDWGFDPLVNCVSLVVVCVSAVDPDQVDPQWHQDPQRKIWGWYWYPDHDPVQKTKIKIKIDNDSGIIIIMIGIHHDDPPD